Protein AF-V7HTE3-F1 (afdb_monomer)

pLDDT: mean 72.17, std 25.58, range [30.33, 98.56]

Structure (mmCIF, N/CA/C/O backbone):
data_AF-V7HTE3-F1
#
_entry.id   AF-V7HTE3-F1
#
loop_
_atom_site.group_PDB
_atom_site.id
_atom_site.type_symbol
_atom_site.label_atom_id
_atom_site.label_alt_id
_atom_site.label_comp_id
_atom_site.label_asym_id
_atom_site.label_entity_id
_atom_site.label_seq_id
_atom_site.pdbx_PDB_ins_code
_atom_site.Cartn_x
_atom_site.Cartn_y
_atom_site.Cartn_z
_atom_site.occupancy
_atom_site.B_iso_or_equiv
_atom_site.auth_seq_id
_atom_site.auth_comp_id
_atom_site.auth_asym_id
_atom_site.auth_atom_id
_atom_site.pdbx_PDB_model_num
ATOM 1 N N . MET A 1 1 ? -13.767 -6.897 -4.093 1.00 54.12 1 MET A N 1
ATOM 2 C CA . MET A 1 1 ? -12.599 -6.545 -4.934 1.00 54.12 1 MET A CA 1
ATOM 3 C C . MET A 1 1 ? -12.198 -5.111 -4.633 1.00 54.12 1 MET A C 1
ATOM 5 O O . MET A 1 1 ? -13.089 -4.317 -4.364 1.00 54.12 1 MET A O 1
ATOM 9 N N . SER A 1 2 ? -10.897 -4.806 -4.660 1.00 72.81 2 SER A N 1
ATOM 10 C CA . SER A 1 2 ? -10.383 -3.428 -4.578 1.00 72.81 2 SER A CA 1
ATOM 11 C C . SER A 1 2 ? -10.949 -2.605 -5.742 1.00 72.81 2 SER A C 1
ATOM 13 O O . SER A 1 2 ? -10.920 -3.076 -6.882 1.00 72.81 2 SER A O 1
ATOM 15 N N . LYS A 1 3 ? -11.490 -1.418 -5.461 1.00 85.62 3 LYS A N 1
ATOM 16 C CA . LYS A 1 3 ? -11.864 -0.407 -6.458 1.00 85.62 3 LYS A CA 1
ATOM 17 C C . LYS A 1 3 ? -10.620 0.333 -6.955 1.00 85.62 3 LYS A C 1
ATOM 19 O O . LYS A 1 3 ? -10.528 0.614 -8.150 1.00 85.62 3 LYS A O 1
ATOM 24 N N . HIS A 1 4 ? -9.637 0.570 -6.081 1.00 91.00 4 HIS A N 1
ATOM 25 C CA . HIS A 1 4 ? -8.344 1.136 -6.451 1.00 91.00 4 HIS A CA 1
ATOM 26 C C . HIS A 1 4 ? -7.599 0.175 -7.370 1.00 91.00 4 HIS A C 1
ATOM 28 O O . HIS A 1 4 ? -7.377 -0.995 -7.043 1.00 91.00 4 HIS A O 1
ATOM 34 N N . ARG A 1 5 ? -7.201 0.673 -8.540 1.00 89.69 5 ARG A N 1
ATOM 35 C CA . ARG A 1 5 ? -6.402 -0.083 -9.504 1.00 89.69 5 ARG A CA 1
ATOM 36 C C . ARG A 1 5 ? -4.943 0.296 -9.328 1.00 89.69 5 ARG A C 1
ATOM 38 O O . ARG A 1 5 ? -4.495 1.287 -9.895 1.00 89.69 5 ARG A O 1
ATOM 45 N N . PHE A 1 6 ? -4.213 -0.532 -8.587 1.00 87.75 6 PHE A N 1
ATOM 46 C CA . PHE A 1 6 ? -2.787 -0.320 -8.370 1.00 87.75 6 PHE A CA 1
ATOM 47 C C . PHE A 1 6 ? -2.011 -0.263 -9.686 1.00 87.75 6 PHE A C 1
ATOM 49 O O . PHE A 1 6 ? -2.024 -1.205 -10.486 1.00 87.75 6 PHE A O 1
ATOM 56 N N . THR A 1 7 ? -1.276 0.823 -9.881 1.00 85.94 7 THR A N 1
ATOM 57 C CA . THR A 1 7 ? -0.318 0.961 -10.971 1.00 85.94 7 THR A CA 1
ATOM 58 C C . THR A 1 7 ? 0.895 0.056 -10.729 1.00 85.94 7 THR A C 1
ATOM 60 O O . THR A 1 7 ? 1.231 -0.267 -9.583 1.00 85.94 7 THR A O 1
ATOM 63 N N . PRO A 1 8 ? 1.633 -0.335 -11.783 1.00 82.94 8 PRO A N 1
ATOM 64 C CA . PRO A 1 8 ? 2.884 -1.070 -11.614 1.00 82.94 8 PRO A CA 1
ATOM 65 C C . PRO A 1 8 ? 3.898 -0.343 -10.716 1.00 82.94 8 PRO A C 1
ATOM 67 O O . PRO A 1 8 ? 4.665 -0.993 -10.012 1.00 82.94 8 PRO A O 1
ATOM 70 N N . MET A 1 9 ? 3.887 0.994 -10.713 1.00 83.19 9 MET A N 1
ATOM 71 C CA . MET A 1 9 ? 4.806 1.816 -9.920 1.00 83.19 9 MET A CA 1
ATOM 72 C C . MET A 1 9 ? 4.415 1.843 -8.442 1.00 83.19 9 MET A C 1
ATOM 74 O O . MET A 1 9 ? 5.289 1.732 -7.589 1.00 83.19 9 MET A O 1
ATOM 78 N N . GLU A 1 10 ? 3.117 1.894 -8.130 1.00 91.38 10 GLU A N 1
ATOM 79 C CA . GLU A 1 10 ? 2.622 1.718 -6.760 1.00 91.38 10 GLU A CA 1
ATOM 80 C C . GLU A 1 10 ? 2.977 0.335 -6.217 1.00 91.38 10 GLU A C 1
ATOM 82 O O . GLU A 1 10 ? 3.528 0.231 -5.121 1.00 91.38 10 GLU A O 1
ATOM 87 N N . ARG A 1 11 ? 2.749 -0.723 -7.009 1.00 93.06 11 ARG A N 1
ATOM 88 C CA . ARG A 1 11 ? 3.141 -2.092 -6.640 1.00 93.06 11 ARG A CA 1
ATOM 89 C C . ARG A 1 11 ? 4.644 -2.183 -6.383 1.00 93.06 11 ARG A C 1
ATOM 91 O O . ARG A 1 11 ? 5.065 -2.706 -5.355 1.00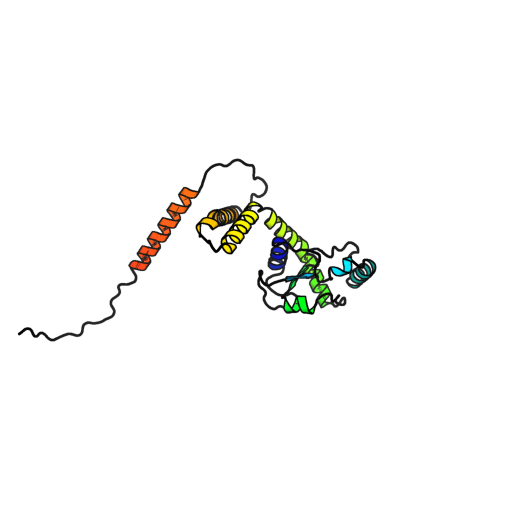 93.06 11 ARG A O 1
ATOM 98 N N . TRP A 1 12 ? 5.454 -1.651 -7.296 1.00 87.44 12 TRP A N 1
ATOM 99 C CA . TRP A 1 12 ? 6.908 -1.644 -7.159 1.00 87.44 12 TRP A CA 1
ATOM 100 C C . TRP A 1 12 ? 7.381 -0.892 -5.913 1.00 87.44 12 TRP A C 1
ATOM 102 O O . TRP A 1 12 ? 8.247 -1.394 -5.196 1.00 87.44 12 TRP A O 1
ATOM 112 N N . ALA A 1 13 ? 6.802 0.278 -5.637 1.00 91.81 13 ALA A N 1
ATOM 113 C CA . ALA A 1 13 ? 7.133 1.084 -4.472 1.00 91.81 13 ALA A CA 1
ATOM 114 C C . ALA A 1 13 ? 6.826 0.341 -3.168 1.00 91.81 13 ALA A C 1
ATOM 116 O O . ALA A 1 13 ? 7.718 0.179 -2.337 1.00 91.81 13 ALA A O 1
ATOM 117 N N . VAL A 1 14 ? 5.607 -0.197 -3.031 1.00 96.50 14 VAL A N 1
ATOM 118 C CA . VAL A 1 14 ? 5.207 -0.979 -1.851 1.00 96.50 14 VAL A CA 1
ATOM 119 C C . VAL A 1 14 ? 6.144 -2.173 -1.656 1.00 96.50 14 VAL A C 1
ATOM 121 O O . VAL A 1 14 ? 6.676 -2.364 -0.565 1.00 96.50 14 VAL A O 1
ATOM 124 N N . PHE A 1 15 ? 6.413 -2.945 -2.711 1.00 93.94 15 PHE A N 1
ATOM 125 C CA . PHE A 1 15 ? 7.306 -4.103 -2.639 1.00 93.94 15 PHE A CA 1
ATOM 126 C C . PHE A 1 15 ? 8.729 -3.728 -2.209 1.00 93.94 15 PHE A C 1
ATOM 128 O O . PHE A 1 15 ? 9.295 -4.338 -1.305 1.00 93.94 15 PHE A O 1
ATOM 135 N N . SER A 1 16 ? 9.314 -2.717 -2.845 1.00 89.25 16 SER A N 1
ATOM 136 C CA . SER A 1 16 ? 10.724 -2.370 -2.654 1.00 89.25 16 SER A CA 1
ATOM 137 C C . SER A 1 16 ? 10.979 -1.723 -1.300 1.00 89.25 16 SER A C 1
ATOM 139 O O . SER A 1 16 ? 11.955 -2.050 -0.631 1.00 89.25 16 SER A O 1
ATOM 141 N N . VAL A 1 17 ? 10.083 -0.831 -0.874 1.00 96.06 17 VAL A N 1
ATOM 142 C CA . VAL A 1 17 ? 10.227 -0.093 0.383 1.00 96.06 17 VAL A CA 1
ATOM 143 C C . VAL A 1 17 ? 9.895 -0.981 1.579 1.00 96.06 17 VAL A C 1
ATOM 145 O O . VAL A 1 17 ? 10.580 -0.934 2.605 1.00 96.06 17 VAL A O 1
ATOM 148 N N . HIS A 1 18 ? 8.869 -1.834 1.491 1.00 95.75 18 HIS A N 1
ATOM 149 C CA . HIS A 1 18 ? 8.514 -2.732 2.595 1.00 95.75 18 HIS A CA 1
ATOM 150 C C . HIS A 1 18 ? 9.363 -4.008 2.631 1.00 95.75 18 HIS A C 1
ATOM 152 O O . HIS A 1 18 ? 9.535 -4.572 3.719 1.00 95.75 18 HIS A O 1
ATOM 158 N N . GLY A 1 19 ? 9.938 -4.400 1.493 1.00 89.44 19 GLY A N 1
ATOM 159 C CA . GLY A 1 19 ? 10.716 -5.616 1.293 1.00 89.44 19 GLY A CA 1
ATOM 160 C C . GLY A 1 19 ? 9.886 -6.766 0.713 1.00 89.44 19 GLY A C 1
ATOM 161 O O . GLY A 1 19 ? 8.657 -6.744 0.698 1.00 89.44 19 GLY A O 1
ATOM 162 N N . SER A 1 20 ? 10.577 -7.821 0.285 1.00 90.62 20 SER A N 1
ATOM 163 C CA . SER A 1 20 ? 10.015 -8.995 -0.396 1.00 90.62 20 SER A CA 1
ATOM 164 C C . SER A 1 20 ? 9.380 -10.024 0.552 1.00 90.62 20 SER A C 1
ATOM 166 O O . SER A 1 20 ? 9.585 -11.228 0.410 1.00 90.62 20 SER A O 1
ATOM 168 N N . GLN A 1 21 ? 8.618 -9.577 1.553 1.00 95.69 21 GLN A N 1
ATOM 169 C CA . GLN A 1 21 ? 7.956 -10.454 2.528 1.00 95.69 21 GLN A CA 1
ATOM 170 C C . GLN A 1 21 ? 6.500 -10.055 2.740 1.00 95.69 21 GLN A C 1
ATOM 172 O O . GLN A 1 21 ? 6.203 -8.877 2.931 1.00 95.69 21 GLN A O 1
ATOM 177 N N . CYS A 1 22 ? 5.608 -11.046 2.808 1.00 98.12 22 CYS A N 1
ATOM 178 C CA . CYS A 1 22 ? 4.221 -10.815 3.196 1.00 98.12 22 CYS A CA 1
ATOM 179 C C . CYS A 1 22 ? 4.155 -10.218 4.608 1.00 98.12 22 CYS A C 1
ATOM 181 O O . CYS A 1 22 ? 4.792 -10.713 5.541 1.00 98.12 22 CYS A O 1
ATOM 183 N N . TYR A 1 23 ? 3.362 -9.166 4.788 1.00 97.69 23 TYR A N 1
ATOM 184 C CA . TYR A 1 23 ? 3.256 -8.505 6.085 1.00 97.69 23 TYR A CA 1
ATOM 185 C C . TYR A 1 23 ? 2.507 -9.338 7.145 1.00 97.69 23 TYR A C 1
ATOM 187 O O . TYR A 1 23 ? 2.763 -9.159 8.333 1.00 97.69 23 TYR A O 1
ATOM 195 N N . LEU A 1 24 ? 1.647 -10.274 6.718 1.00 97.06 24 LEU A N 1
ATOM 196 C CA . LEU A 1 24 ? 0.858 -11.151 7.592 1.00 97.06 24 LEU A CA 1
ATOM 197 C C . LEU A 1 24 ? 1.628 -12.417 7.989 1.00 97.06 24 LEU A C 1
ATOM 199 O O . LEU A 1 24 ? 1.890 -12.632 9.167 1.00 97.06 24 LEU A O 1
ATOM 203 N N . CYS A 1 25 ? 2.026 -13.248 7.020 1.00 97.31 25 CYS A N 1
ATOM 204 C CA . CYS A 1 25 ? 2.676 -14.536 7.304 1.00 97.31 25 CYS A CA 1
ATOM 205 C C . CYS A 1 25 ? 4.208 -14.505 7.236 1.00 97.31 25 CYS A C 1
ATOM 207 O O . CYS A 1 25 ? 4.849 -15.514 7.517 1.00 97.31 25 CYS A O 1
ATOM 209 N N . ARG A 1 26 ? 4.811 -13.376 6.837 1.00 96.44 26 ARG A N 1
ATOM 210 C CA . ARG A 1 26 ? 6.271 -13.186 6.696 1.00 96.44 26 ARG A CA 1
ATOM 211 C C . ARG A 1 26 ? 6.948 -14.076 5.647 1.00 96.44 26 ARG A C 1
ATOM 213 O O . ARG A 1 26 ? 8.154 -13.939 5.444 1.00 96.44 26 ARG A O 1
ATOM 220 N N . THR A 1 27 ? 6.197 -14.916 4.933 1.00 96.44 27 THR A N 1
ATOM 221 C CA . THR A 1 27 ? 6.707 -15.704 3.806 1.00 96.44 27 THR A CA 1
ATOM 222 C C . THR A 1 27 ? 7.307 -14.775 2.745 1.00 96.44 27 THR A C 1
ATOM 224 O O . THR A 1 27 ? 6.712 -13.728 2.457 1.00 96.44 27 THR A O 1
ATOM 227 N N . PRO A 1 28 ? 8.463 -15.132 2.159 1.00 96.31 28 PRO A N 1
ATOM 228 C CA . PRO A 1 28 ? 9.004 -14.418 1.014 1.00 96.31 28 PRO A CA 1
ATOM 229 C C . PRO A 1 28 ? 7.993 -14.360 -0.134 1.00 96.31 28 PRO A C 1
ATOM 231 O O . PRO A 1 28 ? 7.305 -15.340 -0.415 1.00 96.31 28 PRO A O 1
ATOM 234 N N . ILE A 1 29 ? 7.908 -13.213 -0.793 1.00 93.88 29 ILE A N 1
ATOM 235 C CA . ILE A 1 29 ? 7.043 -12.981 -1.950 1.00 93.88 29 ILE A CA 1
ATOM 236 C C . ILE A 1 29 ? 7.861 -12.353 -3.070 1.00 93.88 29 ILE A C 1
ATOM 238 O O . ILE A 1 29 ? 8.851 -11.665 -2.819 1.00 93.88 29 ILE A O 1
ATOM 242 N N . ASP A 1 30 ? 7.439 -12.579 -4.305 1.00 86.44 30 ASP A N 1
ATOM 243 C CA . ASP A 1 30 ? 8.040 -11.960 -5.481 1.00 86.44 30 ASP A CA 1
ATOM 244 C C . ASP A 1 30 ? 7.141 -10.824 -6.000 1.00 86.44 30 ASP A C 1
ATOM 246 O O . ASP A 1 30 ? 5.940 -10.797 -5.734 1.00 86.44 30 ASP A O 1
ATOM 250 N N . LEU A 1 31 ? 7.712 -9.879 -6.747 1.00 81.88 31 LEU A N 1
ATOM 251 C CA . LEU A 1 31 ? 6.974 -8.744 -7.302 1.00 81.88 31 LEU A CA 1
ATOM 252 C C . LEU A 1 31 ? 5.796 -9.170 -8.201 1.00 81.88 31 LEU A C 1
ATOM 254 O O . LEU A 1 31 ? 4.752 -8.517 -8.200 1.00 81.88 31 LEU A O 1
ATOM 258 N N . GLN A 1 32 ? 5.961 -10.244 -8.974 1.00 80.62 32 GLN A N 1
ATOM 259 C CA . GLN A 1 32 ? 4.961 -10.758 -9.905 1.00 80.62 32 GLN A CA 1
ATOM 260 C 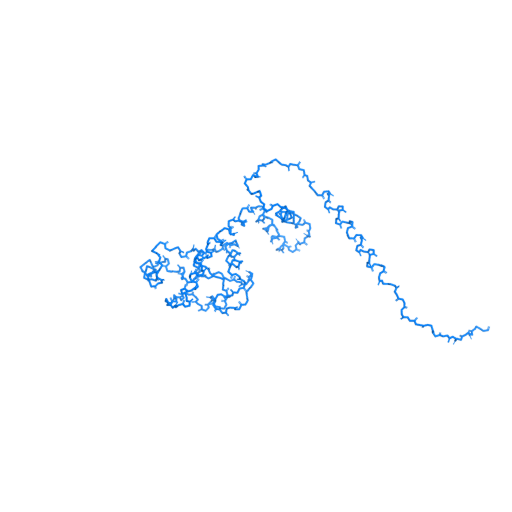C . GLN A 1 32 ? 3.766 -11.367 -9.164 1.00 80.62 32 GLN A C 1
ATOM 262 O O . GLN A 1 32 ? 2.618 -11.124 -9.546 1.00 80.62 32 GLN A O 1
ATOM 267 N N . THR A 1 33 ? 4.022 -12.122 -8.093 1.00 80.81 33 THR A N 1
ATOM 268 C CA . THR A 1 33 ? 2.998 -12.845 -7.321 1.00 80.81 33 THR A CA 1
ATOM 269 C C . THR A 1 33 ? 2.456 -12.083 -6.117 1.00 80.81 33 THR A C 1
ATOM 271 O O . THR A 1 33 ? 1.396 -12.460 -5.613 1.00 80.81 33 THR A O 1
ATOM 274 N N . MET A 1 34 ? 3.130 -11.024 -5.656 1.00 93.81 34 MET A N 1
ATOM 275 C CA . MET A 1 34 ? 2.647 -10.227 -4.533 1.00 93.81 34 MET A CA 1
ATOM 276 C C . MET A 1 34 ? 1.418 -9.396 -4.898 1.00 93.81 34 MET A C 1
ATOM 278 O O . MET A 1 34 ? 1.284 -8.869 -6.009 1.00 93.81 34 MET A O 1
ATOM 282 N N . GLU A 1 35 ? 0.548 -9.230 -3.915 1.00 95.06 35 GLU A N 1
ATOM 283 C CA . GLU A 1 35 ? -0.619 -8.364 -3.979 1.00 95.06 35 GLU A CA 1
ATOM 284 C C . GLU A 1 35 ? -0.417 -7.207 -2.999 1.00 95.06 35 GLU A C 1
ATOM 286 O O . GLU A 1 35 ? 0.160 -7.383 -1.925 1.00 95.06 35 GLU A O 1
ATOM 291 N N . VAL A 1 36 ? -0.856 -6.010 -3.387 1.00 96.94 36 VAL A N 1
ATOM 292 C CA . VAL A 1 36 ? -0.907 -4.876 -2.462 1.00 96.94 36 VAL A CA 1
ATOM 293 C C . VAL A 1 36 ? -2.222 -4.978 -1.705 1.00 96.94 36 VAL A C 1
ATOM 295 O O . VAL A 1 36 ? -3.289 -4.999 -2.318 1.00 96.94 36 VAL A O 1
ATOM 298 N N . ASP A 1 37 ? -2.131 -5.082 -0.387 1.00 97.56 37 ASP A N 1
ATOM 299 C CA . ASP A 1 37 ? -3.280 -5.168 0.506 1.00 97.56 37 ASP A CA 1
ATOM 300 C C . ASP A 1 37 ? -3.497 -3.841 1.238 1.00 97.56 37 ASP A C 1
ATOM 302 O O . ASP A 1 37 ? -2.544 -3.141 1.586 1.00 97.56 37 ASP A O 1
ATOM 306 N N . HIS A 1 38 ? -4.765 -3.529 1.486 1.00 97.88 38 HIS A N 1
ATOM 307 C CA . HIS A 1 38 ? -5.199 -2.417 2.317 1.00 97.88 38 HIS A CA 1
ATOM 308 C C . HIS A 1 38 ? -5.377 -2.915 3.751 1.00 97.88 38 HIS A C 1
ATOM 310 O O . HIS A 1 38 ? -6.277 -3.722 3.993 1.00 97.88 38 HIS A O 1
ATOM 316 N N . ILE A 1 39 ? -4.588 -2.432 4.716 1.00 97.69 39 ILE A N 1
ATOM 317 C CA . ILE A 1 39 ? -4.759 -2.854 6.118 1.00 97.69 39 ILE A CA 1
ATOM 318 C C . ILE A 1 39 ? -6.185 -2.526 6.590 1.00 97.69 39 ILE A C 1
ATOM 320 O O . ILE A 1 39 ? -6.883 -3.409 7.089 1.00 97.69 39 ILE A O 1
ATOM 324 N N . ILE A 1 40 ? -6.627 -1.287 6.359 1.00 97.81 40 ILE A N 1
ATOM 325 C CA . ILE A 1 40 ? -8.016 -0.836 6.487 1.00 97.81 40 ILE A CA 1
ATOM 326 C C . ILE A 1 40 ? -8.702 -1.027 5.129 1.00 97.81 40 ILE A C 1
ATOM 328 O O . ILE A 1 40 ? -8.326 -0.343 4.177 1.00 97.81 40 ILE A O 1
ATOM 332 N N . PRO A 1 41 ? -9.680 -1.941 4.998 1.00 96.69 41 PRO A N 1
ATOM 333 C CA . PRO A 1 41 ? -10.257 -2.293 3.704 1.00 96.69 41 PRO A CA 1
ATOM 334 C C . PRO A 1 41 ? -10.922 -1.124 2.962 1.00 96.69 41 PRO A C 1
ATOM 336 O O . PRO A 1 41 ? -11.724 -0.388 3.530 1.00 96.69 41 PRO A O 1
ATOM 339 N N . GLU A 1 42 ? -10.695 -1.045 1.650 1.00 96.50 42 GLU A N 1
ATOM 340 C CA . GLU A 1 42 ? -11.233 0.018 0.786 1.00 96.50 42 GLU A CA 1
ATOM 341 C C . GLU A 1 42 ? -12.769 0.094 0.745 1.00 96.50 42 GLU A C 1
ATOM 343 O O . GLU A 1 42 ? -13.327 1.172 0.575 1.00 96.50 42 GLU A O 1
ATOM 348 N N . HIS A 1 43 ? -13.478 -1.024 0.937 1.00 95.69 43 HIS A N 1
ATOM 349 C CA . HIS A 1 43 ? -14.949 -1.027 0.916 1.00 95.69 43 HIS A CA 1
ATOM 350 C C . HIS A 1 43 ? -15.576 -0.133 2.003 1.00 95.69 43 HIS A C 1
ATOM 352 O O . HIS A 1 43 ? -16.739 0.232 1.878 1.00 95.69 43 HIS A O 1
ATOM 358 N N . LEU A 1 44 ? -14.824 0.243 3.046 1.00 96.75 44 LEU A N 1
ATOM 359 C CA . LEU A 1 44 ? -15.283 1.199 4.055 1.00 96.75 44 LEU A CA 1
ATOM 360 C C . LEU A 1 44 ? -15.493 2.610 3.487 1.00 96.75 44 LEU A C 1
ATOM 362 O O . LEU A 1 44 ? -16.227 3.388 4.081 1.00 96.75 44 LEU A O 1
ATOM 366 N N . LEU A 1 45 ? -14.928 2.936 2.318 1.00 96.38 45 LEU A N 1
ATOM 367 C CA . LEU A 1 45 ? -15.235 4.188 1.615 1.00 96.38 45 LEU A CA 1
ATOM 368 C C . LEU A 1 45 ? -16.718 4.299 1.216 1.00 96.38 45 LEU A C 1
ATOM 370 O O . LEU A 1 45 ? -17.204 5.408 1.012 1.00 96.38 45 LEU A O 1
ATOM 374 N N . ASP A 1 46 ? -17.437 3.175 1.131 1.00 96.50 46 ASP A N 1
ATOM 375 C CA . ASP A 1 46 ? -18.877 3.149 0.845 1.00 96.50 46 ASP A CA 1
ATOM 376 C C . ASP A 1 46 ? -19.743 3.374 2.096 1.00 96.50 46 ASP A C 1
ATOM 378 O O . ASP A 1 46 ? -20.953 3.562 1.980 1.00 96.50 46 ASP A O 1
ATOM 382 N N . ASP A 1 47 ? -19.136 3.367 3.287 1.00 97.12 47 ASP A N 1
ATOM 383 C CA . ASP A 1 47 ? -19.800 3.567 4.576 1.00 97.12 47 ASP A CA 1
ATOM 384 C C . ASP A 1 47 ? -18.987 4.548 5.445 1.00 97.12 47 ASP A C 1
ATOM 386 O O . ASP A 1 47 ? -18.217 4.134 6.320 1.00 97.12 47 ASP A O 1
ATOM 390 N N . PRO A 1 48 ? -19.136 5.869 5.216 1.00 96.62 48 PRO A N 1
ATOM 391 C CA . PRO A 1 48 ? -18.345 6.886 5.908 1.00 96.62 48 PRO A CA 1
ATOM 392 C C . PRO A 1 48 ? -18.517 6.883 7.430 1.00 96.62 48 PRO A C 1
ATOM 394 O O . PRO A 1 48 ? -17.580 7.220 8.151 1.00 96.62 48 PRO A O 1
ATOM 397 N N . VAL A 1 49 ? -19.697 6.493 7.930 1.00 97.94 49 VAL A N 1
ATOM 398 C CA . VAL A 1 49 ? -19.972 6.419 9.373 1.00 97.94 49 VAL A CA 1
ATOM 399 C C . VAL A 1 49 ? -19.152 5.296 9.993 1.00 97.94 49 VAL A C 1
ATOM 401 O O . VAL A 1 49 ? -18.462 5.506 10.992 1.00 97.94 49 VAL A O 1
ATOM 404 N N . ARG A 1 50 ? -19.168 4.112 9.371 1.00 97.69 50 ARG A N 1
ATOM 405 C CA . ARG A 1 50 ? -18.349 2.989 9.826 1.00 97.69 50 ARG A CA 1
ATOM 406 C C . ARG A 1 50 ? -16.860 3.270 9.670 1.00 97.69 50 ARG A C 1
ATOM 408 O O . ARG A 1 50 ? -16.092 2.917 10.560 1.00 97.69 50 ARG A O 1
ATOM 415 N N . LEU A 1 51 ? -16.445 3.909 8.575 1.00 98.19 51 LEU A N 1
ATOM 416 C CA . LEU A 1 51 ? -15.054 4.314 8.381 1.00 98.19 51 LEU A CA 1
ATOM 417 C C . LEU A 1 51 ? -14.587 5.238 9.509 1.00 98.19 51 LEU A C 1
ATOM 419 O O . LEU A 1 51 ? -13.529 4.986 10.073 1.00 98.19 51 LEU A O 1
ATOM 423 N N . ALA A 1 52 ? -15.378 6.249 9.878 1.00 98.12 52 ALA A N 1
ATOM 424 C CA . ALA A 1 52 ? -15.036 7.164 10.965 1.00 98.12 52 ALA A CA 1
ATOM 425 C C . ALA A 1 52 ? -14.809 6.426 12.297 1.00 98.12 52 ALA A C 1
ATOM 427 O O . ALA A 1 52 ? -13.794 6.664 12.948 1.00 98.12 52 ALA A O 1
ATOM 428 N N . GLY A 1 53 ? -15.688 5.479 12.650 1.00 98.19 53 GLY A N 1
ATOM 429 C CA . GLY A 1 53 ? -15.516 4.649 13.849 1.00 98.19 53 GLY A CA 1
ATOM 430 C C . GLY A 1 53 ? -14.242 3.800 13.808 1.00 98.19 53 GLY A C 1
ATOM 431 O O . GLY A 1 53 ? -13.487 3.767 14.774 1.00 98.19 53 GLY A O 1
ATOM 432 N N . VAL A 1 54 ? -13.933 3.187 12.659 1.00 98.06 54 VAL A N 1
ATOM 433 C CA . VAL A 1 54 ? -12.683 2.429 12.481 1.00 98.06 54 VAL A CA 1
ATOM 434 C C . VAL A 1 54 ? -11.463 3.344 12.624 1.00 98.06 54 VAL A C 1
ATOM 436 O O . VAL A 1 54 ? -10.514 2.997 13.321 1.00 98.06 54 VAL A O 1
ATOM 439 N N . LEU A 1 55 ? -11.460 4.528 12.006 1.00 98.25 55 LEU A N 1
ATOM 440 C CA . LEU A 1 55 ? -10.344 5.469 12.142 1.00 98.25 55 LEU A CA 1
ATOM 441 C C . LEU A 1 55 ? -10.138 5.888 13.606 1.00 98.25 55 LEU A C 1
ATOM 443 O O . LEU A 1 55 ? -8.997 5.897 14.071 1.00 98.25 55 LEU A O 1
ATOM 447 N N . GLU A 1 56 ? -11.218 6.146 14.345 1.00 98.06 56 GLU A N 1
ATOM 448 C CA . GLU A 1 56 ? -11.175 6.466 15.775 1.00 98.06 56 GLU A CA 1
ATOM 449 C C . GLU A 1 56 ? -10.600 5.311 16.613 1.00 98.06 56 GLU A C 1
ATOM 451 O O . GLU A 1 56 ? -9.663 5.525 17.385 1.00 98.06 56 GLU A O 1
ATOM 456 N N . GLU A 1 57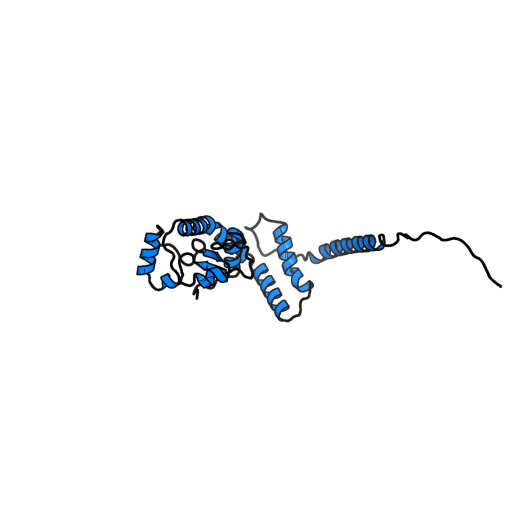 ? -11.068 4.074 16.411 1.00 97.38 57 GLU A N 1
ATOM 457 C CA . GLU A 1 57 ? -10.560 2.879 17.108 1.00 97.38 57 GLU A CA 1
ATOM 458 C C . GLU A 1 57 ? -9.052 2.670 16.891 1.00 97.38 57 GLU A C 1
ATOM 460 O O . GLU A 1 57 ? -8.300 2.310 17.807 1.00 97.38 57 GLU A O 1
ATOM 465 N N . PHE A 1 58 ? -8.578 2.928 15.671 1.00 97.19 58 PHE A N 1
ATOM 466 C CA . PHE A 1 58 ? -7.160 2.846 15.338 1.00 97.19 58 PHE A CA 1
ATOM 467 C C . PHE A 1 58 ? -6.348 4.063 15.820 1.00 97.19 58 PHE A C 1
ATOM 469 O O . PHE A 1 58 ? -5.114 3.981 15.854 1.00 97.19 58 PHE A O 1
ATOM 476 N N . GLY A 1 59 ? -7.002 5.143 16.261 1.00 96.81 59 GLY A N 1
ATOM 477 C CA . GLY A 1 59 ? -6.371 6.407 16.649 1.00 96.81 59 GLY A CA 1
ATOM 478 C C . GLY A 1 59 ? -5.780 7.164 15.458 1.00 96.81 59 GLY A C 1
ATOM 479 O O . GLY A 1 59 ? -4.724 7.785 15.583 1.00 96.81 59 GLY A O 1
ATOM 480 N N . LEU A 1 60 ? -6.409 7.041 14.289 1.00 97.69 60 LEU A N 1
ATOM 481 C CA . LEU A 1 60 ? -6.019 7.691 13.041 1.00 97.69 60 LEU A CA 1
ATOM 482 C C . LEU A 1 60 ? -6.752 9.027 12.869 1.00 97.69 60 LEU A C 1
ATOM 484 O O . LEU A 1 60 ? -7.848 9.205 13.403 1.00 97.69 60 LEU A O 1
ATOM 488 N N . PRO A 1 61 ? -6.172 9.980 12.121 1.00 97.19 61 PRO A N 1
ATOM 489 C CA . PRO A 1 61 ? -6.834 11.250 11.869 1.00 97.19 61 PRO A CA 1
ATOM 490 C C . PRO A 1 61 ? -8.056 11.061 10.955 1.00 97.19 61 PRO A C 1
ATOM 492 O O . PRO A 1 61 ? -8.096 10.155 10.122 1.00 97.19 61 PRO A O 1
ATOM 495 N N . ALA A 1 62 ? -9.057 11.933 11.099 1.00 95.56 62 ALA A N 1
ATOM 496 C CA . ALA A 1 62 ? -10.318 11.837 10.357 1.00 95.56 62 ALA A CA 1
ATOM 497 C C . ALA A 1 62 ? -10.157 12.011 8.833 1.00 95.56 62 ALA A C 1
ATOM 499 O O . ALA A 1 62 ? -11.012 11.575 8.068 1.00 95.56 62 ALA A O 1
ATOM 500 N N . ASP A 1 63 ? -9.065 12.636 8.388 1.00 95.56 63 ASP A N 1
ATOM 501 C CA . ASP A 1 63 ? -8.707 12.831 6.980 1.00 95.56 63 ASP A CA 1
ATOM 502 C C . ASP A 1 63 ? -7.790 11.722 6.424 1.00 95.56 63 ASP A C 1
ATOM 504 O O . ASP A 1 63 ? -7.260 11.853 5.314 1.00 95.56 63 ASP A O 1
ATOM 508 N N . PHE A 1 64 ? -7.613 10.618 7.166 1.00 97.75 64 PHE A N 1
ATOM 509 C CA . PHE A 1 64 ? -6.809 9.476 6.738 1.00 97.75 64 PHE A CA 1
ATOM 510 C C . PHE A 1 64 ? -7.288 8.925 5.389 1.00 97.75 64 PHE A C 1
ATOM 512 O O . PHE A 1 64 ? -8.423 8.476 5.224 1.00 97.75 64 PHE A O 1
ATOM 519 N N . GLN A 1 65 ? -6.377 8.907 4.418 1.00 97.31 65 GLN A N 1
ATOM 520 C CA . GLN A 1 65 ? -6.662 8.429 3.072 1.00 97.31 65 GLN A CA 1
ATOM 521 C C . GLN A 1 65 ? -6.527 6.905 3.005 1.00 97.31 65 GLN A C 1
ATOM 523 O O . GLN A 1 65 ? -5.418 6.368 3.048 1.00 97.31 65 GLN A O 1
ATOM 528 N N . VAL A 1 66 ? -7.655 6.202 2.855 1.00 97.69 66 VAL A N 1
ATOM 529 C CA . VAL A 1 66 ? -7.692 4.729 2.751 1.00 97.69 66 VAL A CA 1
ATOM 530 C C . VAL A 1 66 ? -6.872 4.231 1.557 1.00 97.69 66 VAL A C 1
ATOM 532 O O . VAL A 1 66 ? -6.126 3.260 1.686 1.00 97.69 66 VAL A O 1
ATOM 535 N N . ASN A 1 67 ? -6.943 4.934 0.425 1.00 97.56 67 ASN A N 1
ATOM 536 C CA . ASN A 1 67 ? -6.173 4.639 -0.783 1.00 97.56 67 ASN A CA 1
ATOM 537 C C . ASN A 1 67 ? -4.844 5.405 -0.777 1.00 97.56 67 ASN A C 1
ATOM 539 O O . ASN A 1 67 ? -4.614 6.287 -1.601 1.00 97.56 67 ASN A O 1
ATOM 543 N N . SER A 1 68 ? -3.977 5.094 0.186 1.00 97.56 68 SER A N 1
ATOM 544 C CA . SER A 1 68 ? -2.649 5.700 0.293 1.00 97.56 68 SER A CA 1
ATOM 545 C C . SER A 1 68 ? -1.592 4.702 0.754 1.00 97.56 68 SER A C 1
ATOM 547 O O . SER A 1 68 ? -1.896 3.709 1.417 1.00 97.56 68 SER A O 1
ATOM 549 N N . TYR A 1 69 ? -0.318 5.013 0.493 1.00 98.50 69 TYR A N 1
ATOM 550 C CA . TYR A 1 69 ? 0.815 4.204 0.956 1.00 98.50 69 TYR A CA 1
ATOM 551 C C . TYR A 1 69 ? 0.863 4.007 2.476 1.00 98.50 69 TYR A C 1
ATOM 553 O O . TYR A 1 69 ? 1.450 3.036 2.944 1.00 98.50 69 TYR A O 1
ATOM 561 N N . ALA A 1 70 ? 0.217 4.882 3.253 1.00 98.31 70 ALA A N 1
ATOM 562 C CA . ALA A 1 70 ? 0.100 4.724 4.699 1.00 98.31 70 ALA A CA 1
ATOM 563 C C . ALA A 1 70 ? -0.748 3.503 5.108 1.00 98.31 70 ALA A C 1
ATOM 565 O O . ALA A 1 70 ? -0.626 3.025 6.235 1.00 98.31 70 ALA A O 1
ATOM 566 N N . ASN A 1 71 ? -1.583 2.998 4.197 1.00 98.56 71 ASN A N 1
ATOM 567 C CA . ASN A 1 71 ? -2.489 1.872 4.402 1.00 98.56 71 ASN A CA 1
ATOM 568 C C . ASN A 1 71 ? -2.127 0.635 3.557 1.00 98.56 71 ASN A C 1
ATOM 570 O O . ASN A 1 71 ? -2.805 -0.389 3.643 1.00 98.56 71 ASN A O 1
ATOM 574 N N . TRP A 1 72 ? -1.092 0.719 2.718 1.00 98.50 72 TRP A N 1
ATOM 575 C CA . TRP A 1 72 ? -0.754 -0.321 1.746 1.00 98.50 72 TRP A CA 1
ATOM 576 C C . TRP A 1 72 ? 0.425 -1.172 2.198 1.00 98.50 72 TRP A C 1
ATOM 578 O O . TRP A 1 72 ? 1.484 -0.655 2.546 1.00 98.50 72 TRP A O 1
ATOM 588 N N . MET A 1 73 ? 0.264 -2.494 2.141 1.00 98.25 73 MET A N 1
ATOM 589 C CA . MET A 1 73 ? 1.304 -3.452 2.518 1.00 98.25 73 MET A CA 1
ATOM 590 C C . MET A 1 73 ? 1.448 -4.570 1.482 1.00 98.25 73 MET A C 1
ATOM 592 O O . MET A 1 73 ? 0.461 -4.971 0.864 1.00 98.25 73 MET A O 1
ATOM 596 N N . PRO A 1 74 ? 2.656 -5.135 1.308 1.00 98.00 74 PRO A N 1
ATOM 597 C CA . PRO A 1 74 ? 2.838 -6.292 0.447 1.00 98.00 74 PRO A CA 1
ATOM 598 C C . PRO A 1 74 ? 2.292 -7.558 1.128 1.00 98.00 74 PRO A C 1
ATOM 600 O O . PRO A 1 74 ? 2.661 -7.894 2.259 1.00 98.00 74 PRO A O 1
ATOM 603 N N . ALA A 1 75 ? 1.434 -8.297 0.432 1.00 98.06 75 ALA A N 1
ATOM 604 C CA . ALA A 1 75 ? 0.839 -9.540 0.904 1.00 98.06 75 ALA A CA 1
ATOM 605 C C . ALA A 1 75 ? 1.005 -10.672 -0.119 1.00 98.06 75 ALA A C 1
ATOM 607 O O . ALA A 1 75 ? 1.083 -10.449 -1.327 1.00 98.06 75 ALA A O 1
ATOM 608 N N . CYS A 1 76 ? 1.061 -11.915 0.364 1.00 97.69 76 CYS A N 1
ATOM 609 C CA . CYS A 1 76 ? 0.88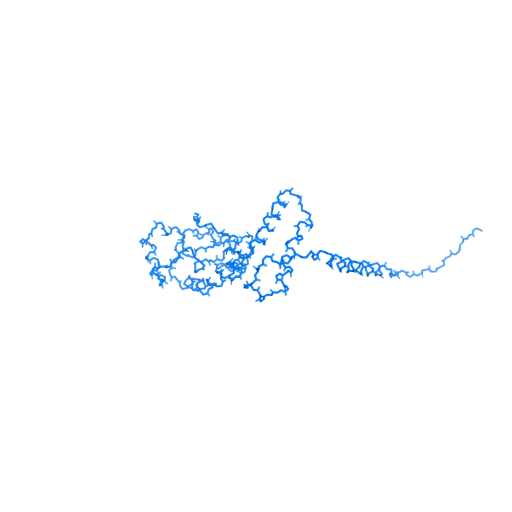6 -13.066 -0.512 1.00 97.69 76 CYS A CA 1
ATOM 610 C C . CYS A 1 76 ? -0.607 -13.253 -0.818 1.00 97.69 76 CYS A C 1
ATOM 612 O O . CYS A 1 76 ? -1.468 -12.903 -0.006 1.00 97.69 76 CYS A O 1
ATOM 614 N N . ARG A 1 77 ? -0.908 -13.866 -1.965 1.00 95.25 77 ARG A N 1
ATOM 615 C CA . ARG A 1 77 ? -2.286 -14.122 -2.403 1.00 95.25 77 ARG A CA 1
ATOM 616 C C . ARG A 1 77 ? -3.116 -14.895 -1.382 1.00 95.25 77 ARG A C 1
ATOM 618 O O . ARG A 1 77 ? -4.277 -14.566 -1.176 1.00 95.25 77 ARG A O 1
ATOM 625 N N . SER A 1 78 ? -2.542 -15.914 -0.738 1.00 97.00 78 SER A N 1
ATOM 626 C CA . SER A 1 78 ? -3.278 -16.720 0.243 1.00 97.00 78 SER A CA 1
ATOM 627 C C . SER A 1 78 ? -3.723 -15.876 1.437 1.00 97.00 78 SER A C 1
ATOM 629 O O . SER A 1 78 ? -4.896 -15.906 1.789 1.00 97.00 78 SER A O 1
ATOM 631 N N . CYS A 1 79 ? -2.833 -15.068 2.020 1.00 97.75 79 CYS A N 1
ATOM 632 C CA . CYS A 1 79 ? -3.194 -14.191 3.131 1.00 97.75 79 CYS A CA 1
ATOM 633 C C . CYS A 1 79 ? -4.160 -13.078 2.711 1.00 97.75 79 CYS A C 1
ATOM 635 O O . CYS A 1 79 ? -5.137 -12.847 3.419 1.00 97.75 79 CYS A O 1
ATOM 637 N N . ASN A 1 80 ? -3.923 -12.424 1.569 1.00 96.19 80 ASN A N 1
ATOM 638 C CA . ASN A 1 80 ? -4.795 -11.356 1.079 1.00 96.19 80 ASN A CA 1
ATOM 639 C C . ASN A 1 80 ? -6.216 -11.876 0.785 1.00 96.19 80 ASN A C 1
ATOM 641 O O . ASN A 1 80 ? -7.209 -11.296 1.222 1.00 96.19 80 ASN A O 1
ATOM 645 N N . SER A 1 81 ? -6.317 -13.037 0.129 1.00 94.12 81 SER A N 1
ATOM 646 C CA . SER A 1 81 ? -7.596 -13.695 -0.142 1.00 94.12 81 SER A CA 1
ATOM 647 C C . SER A 1 81 ? -8.304 -14.145 1.135 1.00 94.12 81 SER A C 1
ATOM 649 O O . SER A 1 81 ? -9.517 -13.980 1.227 1.00 94.12 81 SER A O 1
ATOM 651 N N . SER A 1 82 ? -7.579 -14.701 2.112 1.00 95.94 82 SER A N 1
ATOM 652 C CA . SER A 1 82 ? -8.163 -15.117 3.396 1.00 95.94 82 SER A CA 1
ATOM 653 C C . SER A 1 82 ? -8.653 -13.930 4.224 1.00 95.94 82 SER A C 1
ATOM 655 O O . SER A 1 82 ? -9.686 -14.028 4.879 1.00 95.94 82 SER A O 1
ATOM 657 N N . LYS A 1 83 ? -7.941 -12.797 4.188 1.00 94.31 83 LYS A N 1
ATOM 658 C CA . LYS A 1 83 ? -8.368 -11.555 4.842 1.00 94.31 83 LYS A CA 1
ATOM 659 C C . LYS A 1 83 ? -9.629 -10.988 4.192 1.00 94.31 83 LYS A C 1
ATOM 661 O O . LYS A 1 83 ? -10.541 -10.569 4.903 1.00 94.31 83 LYS A O 1
ATOM 666 N N . HIS A 1 84 ? -9.702 -10.983 2.860 1.00 92.25 84 HIS A N 1
ATOM 667 C CA . HIS A 1 84 ? -10.835 -10.449 2.103 1.00 92.25 84 HIS A CA 1
ATOM 668 C C . HIS A 1 84 ? -11.207 -9.018 2.568 1.00 92.25 84 HIS A C 1
ATOM 670 O O . HIS A 1 84 ? -10.366 -8.122 2.614 1.00 92.25 84 HIS A O 1
ATOM 676 N N . ALA A 1 85 ? -12.470 -8.804 2.930 1.00 93.12 85 ALA A N 1
ATOM 677 C CA . ALA A 1 85 ? -13.031 -7.552 3.424 1.00 93.12 85 ALA A CA 1
ATOM 678 C C . ALA A 1 85 ? -13.001 -7.442 4.960 1.00 93.12 85 ALA A C 1
ATOM 680 O O . ALA A 1 85 ? -13.669 -6.577 5.520 1.00 93.12 85 ALA A O 1
ATOM 681 N N . THR A 1 86 ? -12.271 -8.318 5.653 1.00 96.06 86 THR A N 1
ATOM 682 C CA . THR A 1 86 ? -12.205 -8.294 7.118 1.00 96.06 86 THR A CA 1
ATOM 683 C C . THR A 1 86 ? -11.577 -6.989 7.586 1.00 96.06 86 THR A C 1
ATOM 685 O O . THR A 1 86 ? -10.446 -6.662 7.222 1.00 96.06 86 THR A O 1
ATOM 688 N N . VAL A 1 87 ? -12.324 -6.253 8.404 1.00 96.94 87 VAL A N 1
ATOM 689 C CA . VAL A 1 87 ? -11.804 -5.140 9.195 1.00 96.94 87 VAL A CA 1
ATOM 690 C C . VAL A 1 87 ? -11.204 -5.760 10.446 1.00 96.94 87 VAL A C 1
ATOM 692 O O . VAL A 1 87 ? -11.922 -6.379 11.227 1.00 96.94 87 VAL A O 1
ATOM 695 N N . PHE A 1 88 ? -9.886 -5.674 10.596 1.00 96.44 88 PHE A N 1
ATOM 696 C CA . PHE A 1 88 ? -9.250 -6.155 11.813 1.00 96.44 88 PHE A CA 1
ATOM 697 C C . PHE A 1 88 ? -9.649 -5.287 13.003 1.00 96.44 88 PHE A C 1
ATOM 699 O O . PHE A 1 88 ? -9.789 -4.073 12.867 1.00 96.44 88 PHE A O 1
ATOM 706 N N . GLU A 1 89 ? -9.741 -5.902 14.178 1.00 95.69 89 GLU A N 1
ATOM 707 C CA . GLU A 1 89 ? -9.758 -5.161 15.435 1.00 95.69 89 GLU A CA 1
ATOM 708 C C . GLU A 1 89 ? -8.478 -4.322 15.569 1.00 95.69 89 GLU A C 1
ATOM 710 O O . GLU A 1 89 ? -7.418 -4.689 15.040 1.00 95.69 89 GLU A O 1
ATOM 715 N N . ALA A 1 90 ? -8.547 -3.230 16.334 1.00 95.44 90 ALA A N 1
ATOM 716 C CA . ALA A 1 90 ? -7.420 -2.343 16.632 1.00 95.44 90 ALA A CA 1
ATOM 717 C C . ALA A 1 90 ? -6.366 -2.975 17.573 1.00 95.44 90 ALA A C 1
ATOM 719 O O . ALA A 1 90 ? -5.839 -2.343 18.492 1.00 95.44 90 ALA A O 1
ATOM 720 N N . ALA A 1 91 ? -6.025 -4.241 17.334 1.00 96.62 91 ALA A N 1
ATOM 721 C CA . ALA A 1 91 ? -5.000 -4.986 18.037 1.00 96.62 91 ALA A CA 1
ATOM 722 C C . ALA A 1 91 ? -3.604 -4.399 17.778 1.00 96.62 91 ALA A C 1
ATOM 724 O O . ALA A 1 91 ? -3.296 -3.912 16.685 1.00 96.62 91 ALA A O 1
ATOM 725 N N . LEU A 1 92 ? -2.716 -4.521 18.773 1.00 96.06 92 LEU A N 1
ATOM 726 C CA . LEU A 1 92 ? -1.357 -3.966 18.727 1.00 96.06 92 LEU A CA 1
ATOM 727 C C . LEU A 1 92 ? -0.595 -4.360 17.459 1.00 96.06 92 LEU A C 1
ATOM 729 O O . LEU A 1 92 ? 0.046 -3.514 16.842 1.00 96.06 92 LEU A O 1
ATOM 733 N N . ILE A 1 93 ? -0.701 -5.622 17.032 1.00 96.31 93 ILE A N 1
ATOM 734 C CA . ILE A 1 93 ? -0.010 -6.096 15.831 1.00 96.31 93 ILE A CA 1
ATOM 735 C C . ILE A 1 93 ? -0.473 -5.360 14.570 1.00 96.31 93 ILE A C 1
ATOM 737 O O . ILE A 1 93 ? 0.360 -5.012 13.740 1.00 96.31 93 ILE A O 1
ATOM 741 N N . VAL A 1 94 ? -1.767 -5.062 14.440 1.00 97.44 94 VAL A N 1
ATOM 742 C CA . VAL A 1 94 ? -2.332 -4.356 13.281 1.00 97.44 94 VAL A CA 1
ATOM 743 C C . VAL A 1 94 ? -1.931 -2.885 13.319 1.00 97.44 94 VAL A C 1
ATOM 745 O O . VAL A 1 94 ? -1.489 -2.343 12.306 1.00 97.44 94 VAL A O 1
ATOM 748 N N . LYS A 1 95 ? -1.976 -2.263 14.506 1.00 97.62 95 LYS A N 1
ATOM 749 C CA . LYS A 1 95 ? -1.506 -0.885 14.718 1.00 97.62 95 LYS A CA 1
ATOM 750 C C . LYS A 1 95 ? -0.030 -0.727 14.350 1.00 97.62 95 LYS A C 1
ATOM 752 O O . LYS A 1 95 ? 0.321 0.238 13.680 1.00 97.62 95 LYS A O 1
ATOM 757 N N . VAL A 1 96 ? 0.817 -1.699 14.694 1.00 97.69 96 VAL A N 1
ATOM 758 C CA . VAL A 1 96 ? 2.234 -1.712 14.289 1.00 97.69 96 VAL A CA 1
ATOM 759 C C . VAL A 1 96 ? 2.386 -1.769 12.764 1.00 97.69 96 VAL A C 1
ATOM 761 O O . VAL A 1 96 ? 3.250 -1.085 12.214 1.00 97.69 96 VAL A O 1
ATOM 764 N N . GLN A 1 97 ? 1.552 -2.536 12.051 1.00 97.75 97 GLN A N 1
ATOM 765 C CA . GLN A 1 97 ? 1.604 -2.556 10.582 1.00 97.75 97 GLN A CA 1
ATOM 766 C C . GLN A 1 97 ? 1.149 -1.224 9.975 1.00 97.75 97 GLN A C 1
ATOM 768 O O . GLN A 1 97 ? 1.798 -0.744 9.050 1.00 97.75 97 GLN A O 1
ATOM 773 N N . LEU A 1 98 ? 0.107 -0.5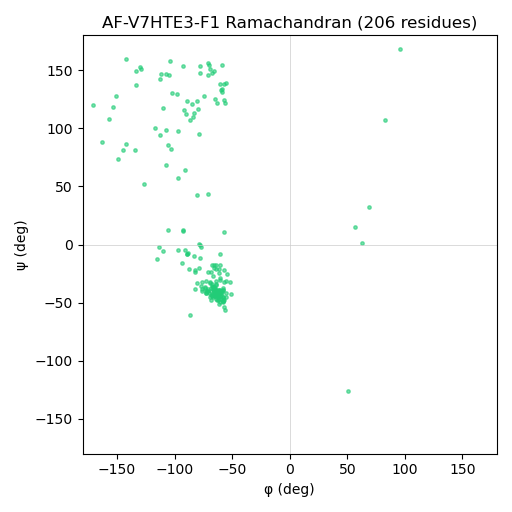89 10.524 1.00 97.88 98 LEU A N 1
ATOM 774 C CA . LEU A 1 98 ? -0.327 0.751 10.102 1.00 97.88 98 LEU A CA 1
ATOM 775 C C . LEU A 1 98 ? 0.752 1.807 10.353 1.00 97.88 98 LEU A C 1
ATOM 777 O O . LEU A 1 98 ? 1.046 2.605 9.469 1.00 97.88 98 LEU A O 1
ATOM 781 N N . GLN A 1 99 ? 1.401 1.779 11.518 1.00 97.88 99 GLN A N 1
ATOM 782 C CA . GLN A 1 99 ? 2.535 2.658 11.820 1.00 97.88 99 GLN A CA 1
ATOM 783 C C . GLN A 1 99 ? 3.696 2.435 10.847 1.00 97.88 99 GLN A C 1
ATOM 785 O O . GLN A 1 99 ? 4.326 3.392 10.399 1.00 97.88 99 GLN A O 1
ATOM 790 N N . ARG A 1 100 ? 3.966 1.179 10.472 1.00 97.69 100 ARG A N 1
ATOM 791 C CA . ARG A 1 100 ? 4.979 0.849 9.464 1.00 97.69 100 ARG A CA 1
ATOM 792 C C . ARG A 1 100 ? 4.604 1.371 8.075 1.00 97.69 100 ARG A C 1
ATOM 794 O O . ARG A 1 100 ? 5.493 1.855 7.381 1.00 97.69 100 ARG A O 1
ATOM 801 N N . GLY A 1 101 ? 3.331 1.275 7.687 1.00 97.69 101 GLY A N 1
ATOM 802 C CA . GLY A 1 101 ? 2.781 1.896 6.478 1.00 97.69 101 GLY A CA 1
ATOM 803 C C . GLY A 1 101 ? 3.019 3.401 6.470 1.00 97.69 101 GLY A C 1
ATOM 804 O O . GLY A 1 101 ? 3.694 3.926 5.588 1.00 97.69 101 GLY A O 1
ATOM 805 N N . GLN A 1 102 ? 2.560 4.088 7.515 1.00 98.06 102 GLN A N 1
ATOM 806 C CA . GLN A 1 102 ? 2.718 5.536 7.680 1.00 98.06 102 GLN A CA 1
ATOM 807 C C . GLN A 1 102 ? 4.184 5.979 7.636 1.00 98.06 102 GLN A C 1
ATOM 809 O O . GLN A 1 102 ? 4.531 6.881 6.877 1.00 98.06 102 GLN A O 1
ATOM 814 N N . GLY A 1 103 ? 5.065 5.304 8.380 1.00 98.12 103 GLY A N 1
ATOM 815 C CA . GLY A 1 103 ? 6.493 5.631 8.425 1.00 98.12 103 GLY A CA 1
ATOM 816 C C . GLY A 1 103 ? 7.225 5.445 7.092 1.00 98.12 103 GLY A C 1
ATOM 817 O O . GLY A 1 103 ? 8.311 5.989 6.915 1.00 98.12 103 GLY A O 1
ATOM 818 N N . LYS A 1 104 ? 6.640 4.696 6.150 1.00 98.19 104 LYS A N 1
ATOM 819 C CA . LYS A 1 104 ? 7.203 4.414 4.820 1.00 98.19 104 LYS A CA 1
ATOM 820 C C . LYS A 1 104 ? 6.454 5.097 3.677 1.00 98.19 104 LYS A C 1
ATOM 822 O O . LYS A 1 104 ? 6.924 5.061 2.542 1.00 98.19 104 LYS A O 1
ATOM 827 N N . ALA A 1 105 ? 5.337 5.764 3.962 1.00 98.06 105 ALA A N 1
ATOM 828 C CA . ALA A 1 105 ? 4.457 6.325 2.944 1.00 98.06 105 ALA A CA 1
ATOM 829 C C . ALA A 1 105 ? 5.171 7.330 2.026 1.00 98.06 105 ALA A C 1
ATOM 831 O O . ALA A 1 105 ? 5.067 7.232 0.804 1.00 98.06 105 ALA A O 1
ATOM 832 N N . ALA A 1 106 ? 5.957 8.245 2.603 1.00 97.44 106 ALA A N 1
ATOM 833 C CA . ALA A 1 106 ? 6.720 9.233 1.839 1.00 97.44 106 ALA A CA 1
ATOM 834 C C . ALA A 1 106 ? 7.797 8.585 0.949 1.00 97.44 106 ALA A C 1
ATOM 836 O O . ALA A 1 106 ? 8.011 9.013 -0.183 1.00 97.44 106 ALA A O 1
ATOM 837 N N . GLU A 1 107 ? 8.458 7.531 1.433 1.00 96.12 107 GLU A N 1
ATOM 838 C CA . GLU A 1 107 ? 9.459 6.797 0.654 1.00 96.12 107 GLU A CA 1
ATOM 839 C C . GLU A 1 107 ? 8.817 6.061 -0.529 1.00 96.12 107 GLU A C 1
ATOM 841 O O . GLU A 1 107 ? 9.326 6.138 -1.649 1.00 96.12 107 GLU A O 1
ATOM 846 N N . CYS A 1 108 ? 7.668 5.415 -0.307 1.00 96.06 108 CYS A N 1
ATOM 847 C CA . CYS A 1 108 ? 6.887 4.786 -1.369 1.00 96.06 108 CYS A CA 1
ATOM 848 C C . CYS A 1 108 ? 6.443 5.804 -2.428 1.00 96.06 108 CYS A C 1
ATOM 850 O O . CYS A 1 108 ? 6.639 5.561 -3.620 1.00 96.06 108 CYS A O 1
ATOM 852 N N . GLN A 1 109 ? 5.916 6.957 -2.001 1.00 94.88 109 GLN A N 1
ATOM 853 C CA . GLN A 1 109 ? 5.504 8.040 -2.897 1.00 94.88 109 GLN A CA 1
ATOM 854 C C . GLN A 1 109 ? 6.674 8.505 -3.769 1.00 94.88 109 GLN A C 1
ATOM 856 O O . GLN A 1 109 ? 6.595 8.447 -4.997 1.00 94.88 109 GLN A O 1
ATOM 861 N N . MET A 1 110 ? 7.801 8.866 -3.146 1.00 90.44 110 MET A N 1
ATOM 862 C CA . MET A 1 110 ? 9.004 9.283 -3.870 1.00 90.44 110 MET A CA 1
ATOM 863 C C . MET A 1 110 ? 9.491 8.205 -4.839 1.00 90.44 110 MET A C 1
ATOM 865 O O . MET A 1 110 ? 9.970 8.520 -5.928 1.00 90.44 110 MET A O 1
ATOM 869 N N . MET A 1 111 ? 9.417 6.928 -4.454 1.00 86.81 111 MET A N 1
ATOM 870 C CA . MET A 1 111 ? 9.843 5.829 -5.313 1.00 86.81 111 MET A CA 1
ATOM 871 C C . MET A 1 111 ? 8.936 5.672 -6.535 1.00 86.81 111 MET A C 1
ATOM 873 O O . MET A 1 111 ? 9.452 5.498 -7.641 1.00 86.81 111 MET A O 1
ATOM 877 N N . ALA A 1 112 ? 7.618 5.757 -6.362 1.00 85.00 112 ALA A N 1
ATOM 878 C CA . ALA A 1 112 ? 6.670 5.670 -7.466 1.00 85.00 112 ALA A CA 1
ATOM 879 C C . ALA A 1 112 ? 6.783 6.872 -8.412 1.00 85.00 112 ALA A C 1
ATOM 881 O O . ALA A 1 112 ? 6.865 6.687 -9.626 1.00 85.00 112 ALA A O 1
ATOM 882 N N . GLU A 1 113 ? 6.899 8.090 -7.882 1.00 82.19 113 GLU A N 1
ATOM 883 C CA . GLU A 1 113 ? 7.106 9.309 -8.674 1.00 82.19 113 GLU A CA 1
ATOM 884 C C . GLU A 1 113 ? 8.424 9.273 -9.450 1.00 82.19 113 GLU A C 1
ATOM 886 O O . GLU A 1 113 ? 8.458 9.552 -10.650 1.00 82.19 113 GLU A O 1
ATOM 891 N N . ARG A 1 114 ? 9.514 8.839 -8.801 1.00 70.38 114 ARG A N 1
ATOM 892 C CA . ARG A 1 114 ? 10.809 8.611 -9.462 1.00 70.38 114 ARG A CA 1
ATOM 893 C C . ARG A 1 114 ? 10.744 7.555 -10.546 1.00 70.38 114 ARG A C 1
ATOM 895 O O . ARG A 1 114 ? 11.620 7.529 -11.408 1.00 70.38 114 ARG A O 1
ATOM 902 N N . ALA A 1 115 ? 9.789 6.639 -10.473 1.00 58.91 115 ALA A N 1
ATOM 903 C CA . ALA A 1 115 ? 9.592 5.630 -11.491 1.00 58.91 115 ALA A CA 1
ATOM 904 C C . ALA A 1 115 ? 8.774 6.197 -12.672 1.00 58.91 115 ALA A C 1
ATOM 906 O O . ALA A 1 115 ? 9.157 5.969 -13.822 1.00 58.91 115 ALA A O 1
ATOM 907 N N . ILE A 1 116 ? 7.769 7.040 -12.394 1.00 53.03 116 ILE A N 1
ATOM 908 C CA . ILE A 1 116 ? 6.945 7.774 -13.376 1.00 53.03 116 ILE A CA 1
ATOM 909 C C . ILE A 1 116 ? 7.749 8.830 -14.147 1.00 53.03 116 ILE A C 1
ATOM 911 O O . ILE A 1 116 ? 7.562 8.960 -15.358 1.00 53.03 116 ILE A O 1
ATOM 915 N N . SER A 1 117 ? 8.706 9.520 -13.513 1.00 50.72 117 SER A N 1
ATOM 916 C CA . SER A 1 117 ? 9.598 10.472 -14.202 1.00 50.72 117 SER A CA 1
ATOM 917 C C . SER A 1 117 ? 10.448 9.823 -15.307 1.00 50.72 117 SER A C 1
ATOM 919 O O . SER A 1 117 ? 11.056 10.516 -16.119 1.00 50.72 117 SER A O 1
ATOM 921 N N . ASN A 1 118 ? 10.424 8.490 -15.416 1.00 52.03 118 ASN A N 1
ATOM 922 C CA . ASN A 1 118 ? 10.968 7.743 -16.540 1.00 52.03 118 ASN A CA 1
ATOM 923 C C . ASN A 1 118 ? 9.875 7.384 -17.565 1.00 52.03 118 ASN A C 1
ATOM 925 O O . ASN A 1 118 ? 9.695 6.211 -17.899 1.00 52.03 118 ASN A O 1
ATOM 929 N N . ALA A 1 119 ? 9.155 8.364 -18.116 1.00 53.47 119 ALA A N 1
ATOM 930 C CA . ALA A 1 119 ? 8.211 8.130 -19.218 1.00 53.47 119 ALA A CA 1
ATOM 931 C C . ALA A 1 119 ? 8.860 7.355 -20.391 1.00 53.47 119 ALA A C 1
ATOM 933 O O . ALA A 1 119 ? 8.219 6.514 -21.024 1.00 53.47 119 ALA A O 1
ATOM 934 N N . ALA A 1 120 ? 10.162 7.562 -20.619 1.00 52.62 120 ALA A N 1
ATOM 935 C CA . ALA A 1 120 ? 10.978 6.792 -21.557 1.00 52.62 120 ALA A CA 1
ATOM 936 C C . ALA A 1 120 ? 11.151 5.312 -21.151 1.00 52.62 120 ALA A C 1
ATOM 938 O O . ALA A 1 120 ? 11.057 4.429 -21.999 1.00 52.62 120 ALA A O 1
ATOM 939 N N . LEU A 1 121 ? 11.328 5.021 -19.858 1.00 59.09 121 LEU A N 1
ATOM 940 C CA . LEU A 1 121 ? 11.434 3.652 -19.340 1.00 59.09 121 LEU A CA 1
ATOM 941 C C . LEU A 1 121 ? 10.086 2.928 -19.398 1.00 59.09 121 LEU A C 1
ATOM 943 O O . LEU A 1 121 ? 10.040 1.771 -19.793 1.00 59.09 121 LEU A O 1
ATOM 947 N N . SER A 1 122 ? 8.986 3.615 -19.075 1.00 52.12 122 SER A N 1
ATOM 948 C CA . SER A 1 122 ? 7.634 3.051 -19.202 1.00 52.12 122 SER A CA 1
ATOM 949 C C . SER A 1 122 ? 7.281 2.746 -20.661 1.00 52.12 122 SER A C 1
ATOM 951 O O . SER A 1 122 ? 6.734 1.683 -20.951 1.00 52.12 122 SER A O 1
ATOM 953 N N . LYS A 1 123 ? 7.656 3.622 -21.607 1.00 59.16 123 LYS A N 1
ATOM 954 C CA . LYS A 1 123 ? 7.542 3.339 -23.049 1.00 59.16 123 LYS A CA 1
ATOM 955 C C . LYS A 1 123 ? 8.399 2.139 -23.466 1.00 59.16 123 LYS A C 1
ATOM 957 O O . LYS A 1 123 ? 7.898 1.275 -24.179 1.00 59.16 123 LYS A O 1
ATOM 962 N N . ALA A 1 124 ? 9.646 2.054 -22.999 1.00 58.94 124 ALA A N 1
ATOM 963 C CA . ALA A 1 124 ? 10.541 0.939 -23.306 1.00 58.94 124 ALA A CA 1
ATOM 964 C C . ALA A 1 124 ? 10.026 -0.400 -22.744 1.00 58.94 124 ALA A C 1
ATOM 966 O O . ALA A 1 124 ? 10.030 -1.403 -23.449 1.00 58.94 124 ALA A O 1
ATOM 967 N N . ILE A 1 125 ? 9.511 -0.413 -21.511 1.00 56.81 125 ILE A N 1
ATOM 968 C CA . ILE A 1 125 ? 8.915 -1.602 -20.886 1.00 56.81 125 ILE A CA 1
ATOM 969 C C . ILE A 1 125 ? 7.653 -2.042 -21.639 1.00 56.81 125 ILE A C 1
ATOM 971 O O . ILE A 1 125 ? 7.503 -3.226 -21.930 1.00 56.81 125 ILE A O 1
ATOM 975 N N . ASN A 1 126 ? 6.773 -1.108 -22.011 1.00 57.34 126 ASN A N 1
ATOM 976 C CA . ASN A 1 126 ? 5.567 -1.428 -22.781 1.00 57.34 126 ASN A CA 1
ATOM 977 C C . ASN A 1 126 ? 5.893 -1.978 -24.179 1.00 57.34 126 ASN A C 1
ATOM 979 O O . ASN A 1 126 ? 5.191 -2.858 -24.674 1.00 57.34 126 ASN A O 1
ATOM 983 N N . LEU A 1 127 ? 6.964 -1.490 -24.813 1.00 62.28 127 LEU A N 1
ATOM 984 C CA . LEU A 1 127 ? 7.451 -2.023 -26.086 1.00 62.28 127 LEU A CA 1
ATOM 985 C C . LEU A 1 127 ? 7.941 -3.473 -25.931 1.00 62.28 127 LEU A C 1
ATOM 987 O O . LEU A 1 127 ? 7.589 -4.330 -26.737 1.00 62.28 127 LEU A O 1
ATOM 991 N N . VAL A 1 128 ? 8.696 -3.753 -24.865 1.00 61.38 128 VAL A N 1
ATOM 992 C CA . VAL A 1 128 ? 9.197 -5.098 -24.548 1.00 61.38 128 VAL A CA 1
ATOM 993 C C . VAL A 1 128 ? 8.055 -6.067 -24.237 1.00 61.38 128 VAL A C 1
ATOM 995 O O . VAL A 1 128 ? 8.060 -7.186 -24.741 1.00 61.38 128 VAL A O 1
ATOM 998 N N . ALA A 1 129 ? 7.058 -5.643 -23.457 1.00 53.34 129 ALA A N 1
ATOM 999 C CA . ALA A 1 129 ? 5.895 -6.468 -23.131 1.00 53.34 129 ALA A CA 1
ATOM 1000 C C . ALA A 1 129 ? 5.125 -6.891 -24.395 1.00 53.34 129 ALA A C 1
ATOM 1002 O O . ALA A 1 129 ? 4.821 -8.068 -24.567 1.00 53.34 129 ALA A O 1
ATOM 1003 N N . ARG A 1 130 ? 4.914 -5.958 -25.332 1.00 60.62 130 ARG A N 1
ATOM 1004 C CA . ARG A 1 130 ? 4.259 -6.242 -26.619 1.00 60.62 130 ARG A CA 1
ATOM 1005 C C . ARG A 1 130 ? 5.057 -7.193 -27.513 1.00 60.62 130 ARG A C 1
ATOM 1007 O O . ARG A 1 130 ? 4.466 -8.037 -28.177 1.00 60.62 130 ARG A O 1
ATOM 1014 N N . ALA A 1 131 ? 6.381 -7.054 -27.550 1.00 59.94 131 ALA A N 1
ATOM 1015 C CA . ALA A 1 131 ? 7.247 -7.938 -28.332 1.00 59.94 131 ALA A CA 1
ATOM 1016 C C . ALA A 1 131 ? 7.287 -9.366 -27.753 1.00 59.94 131 ALA A C 1
ATOM 1018 O O . ALA A 1 131 ? 7.259 -10.347 -28.495 1.00 59.94 131 ALA A O 1
ATOM 1019 N N . ALA A 1 132 ? 7.277 -9.491 -26.422 1.00 54.66 132 ALA A N 1
ATOM 1020 C CA . ALA A 1 132 ? 7.202 -10.779 -25.738 1.00 54.66 132 ALA A CA 1
ATOM 1021 C C . ALA A 1 132 ? 5.861 -11.495 -25.980 1.00 54.66 132 ALA A C 1
ATOM 1023 O O . ALA A 1 132 ? 5.853 -12.699 -26.226 1.00 54.66 132 ALA A O 1
ATOM 1024 N N . GLU A 1 133 ? 4.742 -10.764 -25.977 1.00 54.06 133 GLU A N 1
ATOM 1025 C CA . GLU A 1 133 ? 3.415 -11.309 -26.310 1.00 54.06 133 GLU A CA 1
ATOM 1026 C C . GLU A 1 133 ? 3.321 -11.796 -27.765 1.00 54.06 133 GLU A C 1
ATOM 1028 O O . GLU A 1 133 ? 2.645 -12.785 -28.042 1.00 54.06 133 GLU A O 1
ATOM 1033 N N . ALA A 1 134 ? 4.048 -11.163 -28.690 1.00 65.94 134 ALA A N 1
ATOM 1034 C CA . ALA A 1 134 ? 4.109 -11.570 -30.094 1.00 65.94 134 ALA A CA 1
ATOM 1035 C C . ALA A 1 134 ? 5.035 -12.779 -30.360 1.00 65.94 134 ALA A C 1
ATOM 1037 O O . ALA A 1 134 ? 5.167 -13.201 -31.504 1.00 65.94 134 ALA A O 1
ATOM 1038 N N . SER A 1 135 ? 5.683 -13.347 -29.330 1.00 57.69 135 SER A N 1
ATOM 1039 C CA . SER A 1 135 ? 6.732 -14.386 -29.445 1.00 57.69 135 SER A CA 1
ATOM 1040 C C . SER A 1 135 ? 7.943 -13.992 -30.310 1.00 57.69 135 SER A C 1
ATOM 1042 O O . SER A 1 135 ? 8.772 -14.836 -30.647 1.00 57.69 135 SER A O 1
ATOM 1044 N N . GLU A 1 136 ? 8.101 -12.704 -30.611 1.00 58.12 136 GLU A N 1
ATOM 1045 C CA . GLU A 1 136 ? 9.245 -12.141 -31.323 1.00 58.12 136 GLU A CA 1
ATOM 1046 C C . GLU A 1 136 ? 10.116 -11.388 -30.318 1.00 58.12 136 GLU A C 1
ATOM 1048 O O . GLU A 1 136 ? 9.983 -10.183 -30.115 1.00 58.12 136 GLU A O 1
ATOM 1053 N N . THR A 1 137 ? 11.017 -12.097 -29.639 1.00 57.38 137 THR A N 1
ATOM 1054 C CA . THR A 1 137 ? 11.982 -11.448 -28.740 1.00 57.38 137 THR A CA 1
ATOM 1055 C C . THR A 1 137 ? 13.378 -11.465 -29.338 1.00 57.38 137 THR A C 1
ATOM 1057 O O . THR A 1 137 ? 14.122 -12.437 -29.254 1.00 57.38 137 THR A O 1
ATOM 1060 N N . ASP A 1 138 ? 13.738 -10.332 -29.935 1.00 62.34 138 ASP A N 1
ATOM 1061 C CA . ASP A 1 138 ? 15.087 -10.030 -30.393 1.00 62.34 138 ASP A CA 1
ATOM 1062 C C . ASP A 1 138 ? 15.815 -9.169 -29.354 1.00 62.34 138 ASP A C 1
ATOM 1064 O O . ASP A 1 138 ? 15.310 -8.130 -28.925 1.00 62.34 138 ASP A O 1
ATOM 1068 N N . VAL A 1 139 ? 17.033 -9.571 -28.975 1.00 54.12 139 VAL A N 1
ATOM 1069 C CA . VAL A 1 139 ? 17.887 -8.854 -28.012 1.00 54.12 139 VAL A CA 1
ATOM 1070 C C . VAL A 1 139 ? 18.127 -7.384 -28.406 1.00 54.12 139 VAL A C 1
ATOM 1072 O O . VAL A 1 139 ? 18.335 -6.530 -27.544 1.00 54.12 139 VAL A O 1
ATOM 1075 N N . ARG A 1 140 ? 18.039 -7.058 -29.702 1.00 59.16 140 ARG A N 1
ATOM 1076 C CA . ARG A 1 140 ? 18.161 -5.693 -30.238 1.00 59.16 140 ARG A CA 1
ATOM 1077 C C . ARG A 1 140 ? 17.008 -4.778 -29.820 1.00 59.16 140 ARG A C 1
ATOM 1079 O O . ARG A 1 140 ? 17.220 -3.578 -29.674 1.00 59.16 140 ARG A O 1
ATOM 1086 N N . LEU A 1 141 ? 15.822 -5.326 -29.547 1.00 55.56 141 LEU A N 1
ATOM 1087 C CA . LEU A 1 141 ? 14.661 -4.559 -29.069 1.00 55.56 141 LEU A CA 1
ATOM 1088 C C . LEU A 1 141 ? 14.868 -4.006 -27.653 1.00 55.56 141 LEU A C 1
ATOM 1090 O O . LEU A 1 141 ? 14.193 -3.063 -27.245 1.00 55.56 141 LEU A O 1
ATOM 1094 N N . PHE A 1 142 ? 15.832 -4.559 -26.915 1.00 59.59 142 PHE A N 1
ATOM 1095 C CA . PHE A 1 142 ? 16.187 -4.117 -25.571 1.00 59.59 142 PHE A CA 1
ATOM 1096 C C . PHE A 1 142 ? 17.240 -3.003 -25.569 1.00 59.59 142 PHE A C 1
ATOM 1098 O O . PHE A 1 142 ? 17.509 -2.445 -24.507 1.00 59.59 142 PHE A O 1
ATOM 1105 N N . ALA A 1 143 ? 17.827 -2.642 -26.717 1.00 57.47 143 ALA A N 1
ATOM 1106 C CA . ALA A 1 143 ? 18.869 -1.615 -26.786 1.00 57.47 143 ALA A CA 1
ATOM 1107 C C . ALA A 1 143 ? 18.430 -0.261 -26.185 1.00 57.47 143 ALA A C 1
ATOM 1109 O O . ALA A 1 143 ? 19.159 0.249 -25.333 1.00 57.47 143 ALA A O 1
ATOM 1110 N N . PRO A 1 144 ? 17.218 0.267 -26.464 1.00 57.97 144 PRO A N 1
ATOM 1111 C CA . PRO A 1 144 ? 16.769 1.525 -25.859 1.00 57.97 144 PRO A CA 1
ATOM 1112 C C . PRO A 1 144 ? 16.604 1.434 -24.333 1.00 57.97 144 PRO A C 1
ATOM 1114 O O . PRO A 1 144 ? 16.875 2.389 -23.606 1.00 57.97 144 PRO A O 1
ATOM 1117 N N . LEU A 1 145 ? 16.188 0.267 -23.827 1.00 57.81 145 LEU A N 1
ATOM 1118 C CA . LEU A 1 145 ? 16.052 0.002 -22.393 1.00 57.81 145 LEU A CA 1
ATOM 1119 C C . LEU A 1 145 ? 17.426 -0.071 -21.708 1.00 57.81 145 LEU A C 1
ATOM 1121 O O . LEU A 1 145 ? 17.627 0.527 -20.651 1.00 57.81 145 LEU A O 1
ATOM 1125 N N . ILE A 1 146 ? 18.378 -0.778 -22.321 1.00 57.00 146 ILE A N 1
ATOM 1126 C CA . ILE A 1 146 ? 19.757 -0.911 -21.837 1.00 57.00 146 ILE A CA 1
ATOM 1127 C C . ILE A 1 146 ? 20.454 0.453 -21.838 1.00 57.00 146 ILE A C 1
ATOM 1129 O O . ILE A 1 146 ? 21.145 0.783 -20.876 1.00 57.00 146 ILE A O 1
ATOM 1133 N N . GLU A 1 147 ? 20.244 1.275 -22.866 1.00 58.94 147 GLU A N 1
ATOM 1134 C CA . GLU A 1 147 ? 20.796 2.629 -22.954 1.00 58.94 147 GLU A CA 1
ATOM 1135 C C . GLU A 1 147 ? 20.206 3.564 -21.895 1.00 58.94 147 GLU A C 1
ATOM 1137 O O . GLU A 1 147 ? 20.965 4.247 -21.202 1.00 58.94 147 GLU A O 1
ATOM 1142 N N . ALA A 1 148 ? 18.885 3.539 -21.689 1.00 56.38 148 ALA A N 1
ATOM 1143 C CA . ALA A 1 148 ? 18.223 4.321 -20.645 1.00 56.38 148 ALA A CA 1
ATOM 1144 C C . ALA A 1 148 ? 18.708 3.932 -19.235 1.00 56.38 148 ALA A C 1
ATOM 1146 O O . ALA A 1 148 ? 18.990 4.798 -18.401 1.00 56.38 148 ALA A O 1
ATOM 1147 N N . LEU A 1 149 ? 18.873 2.631 -18.972 1.00 53.19 149 LEU A N 1
ATOM 1148 C CA . LEU A 1 149 ? 19.413 2.124 -17.709 1.00 53.19 149 LEU A CA 1
ATOM 1149 C C . LEU A 1 149 ? 20.897 2.475 -17.539 1.00 53.19 149 LEU A C 1
ATOM 1151 O O . LEU A 1 149 ? 21.295 2.947 -16.475 1.00 53.19 149 LEU A O 1
ATOM 1155 N N . ALA A 1 150 ? 21.714 2.324 -18.582 1.00 53.41 150 ALA A N 1
ATOM 1156 C CA . ALA A 1 150 ? 23.134 2.670 -18.548 1.00 53.41 150 ALA A CA 1
ATOM 1157 C C . ALA A 1 150 ? 23.358 4.179 -18.370 1.00 53.41 150 ALA A C 1
ATOM 1159 O O . ALA A 1 150 ? 24.288 4.591 -17.677 1.00 53.41 150 ALA A O 1
ATOM 1160 N N . HIS A 1 151 ? 22.511 5.022 -18.963 1.00 51.88 151 HIS A N 1
ATOM 1161 C CA . HIS A 1 151 ? 22.527 6.467 -18.749 1.00 51.88 151 HIS A CA 1
ATOM 1162 C C . HIS A 1 151 ? 22.187 6.818 -17.292 1.00 51.88 151 HIS A C 1
ATOM 1164 O O . HIS A 1 151 ? 22.937 7.545 -16.639 1.00 51.88 151 HIS A O 1
ATOM 1170 N N . ARG A 1 152 ? 21.132 6.210 -16.735 1.00 49.91 152 ARG A N 1
ATOM 1171 C CA . ARG A 1 152 ? 20.740 6.361 -15.323 1.00 49.91 152 ARG A CA 1
ATOM 1172 C C . ARG A 1 152 ? 21.836 5.922 -14.347 1.00 49.91 152 ARG A C 1
ATOM 1174 O O . ARG A 1 152 ? 22.071 6.599 -13.351 1.00 49.91 152 ARG A O 1
ATOM 1181 N N . MET A 1 153 ? 22.517 4.812 -14.631 1.00 45.25 153 MET A N 1
ATOM 1182 C CA . MET A 1 153 ? 23.611 4.300 -13.796 1.00 45.25 153 MET A CA 1
ATOM 1183 C C . MET A 1 153 ? 24.856 5.199 -13.818 1.00 45.25 153 MET A C 1
ATOM 1185 O O . MET A 1 153 ? 25.639 5.166 -12.872 1.00 45.25 153 MET A O 1
ATOM 1189 N N . ARG A 1 154 ? 25.046 6.007 -14.871 1.00 48.28 154 ARG A N 1
ATOM 1190 C CA . ARG A 1 154 ? 26.221 6.876 -15.038 1.00 48.28 154 ARG A CA 1
ATOM 1191 C C . ARG A 1 154 ? 26.088 8.259 -14.396 1.00 48.28 154 ARG A C 1
ATOM 1193 O O . ARG A 1 154 ? 27.121 8.865 -14.134 1.00 48.28 154 ARG A O 1
ATOM 1200 N N . ASN A 1 155 ? 24.881 8.767 -14.123 1.00 48.12 155 ASN A N 1
ATOM 1201 C CA . ASN A 1 155 ? 24.727 10.113 -13.553 1.00 48.12 155 ASN A CA 1
ATOM 1202 C C . ASN A 1 155 ? 23.553 10.244 -12.553 1.00 48.12 155 ASN A C 1
ATOM 1204 O O . ASN A 1 155 ? 22.478 10.726 -12.908 1.00 48.12 155 ASN A O 1
ATOM 1208 N N . PRO A 1 156 ? 23.741 9.845 -11.280 1.00 46.78 156 PRO A N 1
ATOM 1209 C CA . PRO A 1 156 ? 22.670 9.821 -10.281 1.00 46.78 156 PRO A CA 1
ATOM 1210 C C . PRO A 1 156 ? 22.279 11.191 -9.680 1.00 46.78 156 PRO A C 1
ATOM 1212 O O . PRO A 1 156 ? 21.374 11.220 -8.846 1.00 46.78 156 PRO A O 1
ATOM 1215 N N . LYS A 1 157 ? 22.933 12.316 -10.038 1.00 40.03 157 LYS A N 1
ATOM 1216 C CA . LYS A 1 157 ? 22.770 13.615 -9.336 1.00 40.03 157 LYS A CA 1
ATOM 1217 C C . LYS A 1 157 ? 22.148 14.786 -10.126 1.00 40.03 157 LYS A C 1
ATOM 1219 O O . LYS A 1 157 ? 21.734 15.741 -9.481 1.00 40.03 157 LYS A O 1
ATOM 1224 N N . ASN A 1 158 ? 21.995 14.734 -11.452 1.00 42.97 158 ASN A N 1
ATOM 1225 C CA . ASN A 1 158 ? 21.508 15.881 -12.250 1.00 42.97 158 ASN A CA 1
ATOM 1226 C C . ASN A 1 158 ? 20.073 15.701 -12.773 1.00 42.97 158 ASN A C 1
ATOM 1228 O O . ASN A 1 158 ? 19.857 15.554 -13.970 1.00 42.97 158 ASN A O 1
ATOM 1232 N N . TRP A 1 159 ? 19.074 15.713 -11.887 1.00 42.88 159 TRP A N 1
ATOM 1233 C CA . TRP A 1 159 ? 17.671 15.539 -12.296 1.00 42.88 159 TRP A CA 1
ATOM 1234 C C . TRP A 1 159 ? 16.934 16.847 -12.648 1.00 42.88 159 TRP A C 1
ATOM 1236 O O . TRP A 1 159 ? 15.825 16.781 -13.163 1.00 42.88 159 TRP A O 1
ATOM 1246 N N . ALA A 1 160 ? 17.523 18.024 -12.409 1.00 35.41 160 ALA A N 1
ATOM 1247 C CA . ALA A 1 160 ? 16.832 19.310 -12.576 1.00 35.41 160 ALA A CA 1
ATOM 1248 C C . ALA A 1 160 ? 16.962 19.960 -13.970 1.00 35.41 160 ALA A C 1
ATOM 1250 O O . ALA A 1 160 ? 16.348 20.994 -14.211 1.00 35.41 160 ALA A O 1
ATOM 1251 N N . THR A 1 161 ? 17.744 19.399 -14.894 1.00 36.03 161 THR A N 1
ATOM 1252 C CA . THR A 1 161 ? 18.012 20.044 -16.191 1.00 36.03 161 THR A CA 1
ATOM 1253 C C . THR A 1 161 ? 18.068 19.008 -17.306 1.00 36.03 161 THR A C 1
ATOM 1255 O O . THR A 1 161 ? 19.136 18.498 -17.640 1.00 36.03 161 THR A O 1
ATOM 1258 N N . PHE A 1 162 ? 16.912 18.676 -17.872 1.00 32.34 162 PHE A N 1
ATOM 1259 C CA . PHE A 1 162 ? 16.838 18.037 -19.181 1.00 32.34 162 PHE A CA 1
ATOM 1260 C C . PHE A 1 162 ? 16.091 18.997 -20.109 1.00 32.34 162 PHE A C 1
ATOM 1262 O O . PHE A 1 162 ? 14.872 19.119 -20.026 1.00 32.34 162 PHE A O 1
ATOM 1269 N N . THR A 1 163 ? 16.839 19.731 -20.931 1.00 33.97 163 THR A N 1
ATOM 1270 C CA . THR A 1 163 ? 16.330 20.499 -22.075 1.00 33.97 163 THR A CA 1
ATOM 1271 C C . THR A 1 163 ? 16.844 19.848 -23.359 1.00 33.97 163 THR A C 1
ATOM 1273 O O . THR A 1 163 ? 17.933 19.279 -23.363 1.00 33.97 163 THR A O 1
ATOM 1276 N N . GLU A 1 164 ? 16.027 19.905 -24.411 1.00 35.47 164 GLU A N 1
ATOM 1277 C CA . GLU A 1 164 ? 16.012 19.103 -25.651 1.00 35.47 164 GLU A CA 1
ATOM 1278 C C . GLU A 1 164 ? 17.272 19.069 -26.546 1.00 35.47 164 GLU A C 1
ATOM 1280 O O . GLU A 1 164 ? 17.216 18.512 -27.636 1.00 35.47 164 GLU A O 1
ATOM 1285 N N . GLU A 1 165 ? 18.431 19.566 -26.125 1.00 37.78 165 GLU A N 1
ATOM 1286 C CA . GLU A 1 165 ? 19.608 19.664 -26.998 1.00 37.78 165 GLU A CA 1
ATOM 1287 C C . GLU A 1 165 ? 20.739 18.726 -26.563 1.00 37.78 165 GLU A C 1
ATOM 1289 O O . GLU A 1 165 ? 21.576 19.063 -25.730 1.00 37.78 165 GLU A O 1
ATOM 1294 N N . SER A 1 166 ? 20.797 17.529 -27.148 1.00 38.59 166 SER A N 1
ATOM 1295 C CA . SER A 1 166 ? 22.087 16.893 -27.469 1.00 38.59 166 SER A CA 1
ATOM 1296 C C . SER A 1 166 ? 21.891 15.770 -28.487 1.00 38.59 166 SER A C 1
ATOM 1298 O O . SER A 1 166 ? 21.686 14.602 -28.158 1.00 38.59 166 SER A O 1
ATOM 1300 N N . GLU A 1 167 ? 21.946 16.148 -29.760 1.00 40.22 167 GLU A N 1
ATOM 1301 C CA . GLU A 1 167 ? 22.050 15.228 -30.886 1.00 40.22 167 GLU A CA 1
ATOM 1302 C C . GLU A 1 167 ? 23.500 14.735 -31.032 1.00 40.22 167 GLU A C 1
ATOM 1304 O O . GLU A 1 167 ? 24.291 15.390 -31.691 1.00 40.22 167 GLU A O 1
ATOM 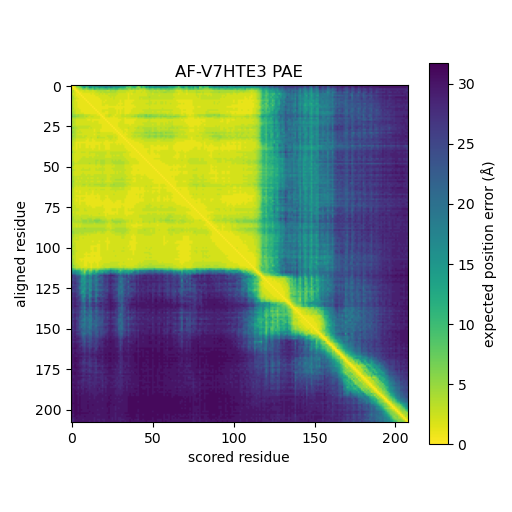1309 N N . GLU A 1 168 ? 23.861 13.577 -30.465 1.00 38.97 168 GLU A N 1
ATOM 1310 C CA . GLU A 1 168 ? 24.906 12.710 -31.048 1.00 38.97 168 GLU A CA 1
ATOM 1311 C C . GLU A 1 168 ? 24.655 11.221 -30.697 1.00 38.97 168 GLU A C 1
ATOM 1313 O O . GLU A 1 168 ? 24.524 10.878 -29.516 1.00 38.97 168 GLU A O 1
ATOM 1318 N N . PRO A 1 169 ? 24.617 10.285 -31.673 1.00 39.97 169 PRO A N 1
ATOM 1319 C CA . PRO A 1 169 ? 24.369 8.869 -31.397 1.00 39.97 169 PRO A CA 1
ATOM 1320 C C . PRO A 1 169 ? 25.632 8.151 -30.889 1.00 39.97 169 PRO A C 1
ATOM 1322 O O . PRO A 1 169 ? 26.612 7.959 -31.608 1.00 39.97 169 PRO A O 1
ATOM 1325 N N . ILE A 1 170 ? 25.578 7.651 -29.652 1.00 44.34 170 ILE A N 1
ATOM 1326 C CA . ILE A 1 170 ? 26.677 6.949 -28.950 1.00 44.34 170 ILE A CA 1
ATOM 1327 C C . ILE A 1 170 ? 26.856 5.477 -29.406 1.00 44.34 170 ILE A C 1
ATOM 1329 O O . ILE A 1 170 ? 27.782 4.785 -28.968 1.00 44.34 170 ILE A O 1
ATOM 1333 N N . VAL A 1 171 ? 26.030 4.990 -30.337 1.00 37.94 171 VAL A N 1
ATOM 1334 C CA . VAL A 1 171 ? 25.974 3.573 -30.752 1.00 37.94 171 VAL A CA 1
ATOM 1335 C C . VAL A 1 171 ? 27.331 3.044 -31.259 1.00 37.94 171 VAL A C 1
ATOM 1337 O O . VAL A 1 171 ? 27.687 1.895 -30.995 1.00 37.94 171 VAL A O 1
ATOM 1340 N N . GLY A 1 172 ? 28.161 3.892 -31.881 1.00 31.92 172 GLY A N 1
ATOM 1341 C CA . GLY A 1 172 ? 29.456 3.485 -32.446 1.00 31.92 172 GLY A CA 1
ATOM 1342 C C . GLY A 1 172 ? 30.500 3.017 -31.419 1.00 31.92 172 GLY A C 1
ATOM 1343 O O . GLY A 1 172 ? 31.194 2.028 -31.648 1.00 31.92 172 GLY A O 1
ATOM 1344 N N . ARG A 1 173 ? 30.595 3.656 -30.242 1.00 38.91 173 ARG A N 1
ATOM 1345 C CA . ARG A 1 173 ? 31.668 3.343 -29.267 1.00 38.91 173 ARG A CA 1
ATOM 1346 C C . ARG A 1 173 ? 31.375 2.127 -28.389 1.00 38.91 173 ARG A C 1
ATOM 1348 O O . ARG A 1 173 ? 32.303 1.540 -27.828 1.00 38.91 173 ARG A O 1
ATOM 1355 N N . TYR A 1 174 ? 30.103 1.754 -28.234 1.00 36.47 174 TYR A N 1
ATOM 1356 C CA . TYR A 1 174 ? 29.716 0.604 -27.410 1.00 36.47 174 TYR A CA 1
ATOM 1357 C C . TYR A 1 174 ? 29.897 -0.726 -28.152 1.00 36.47 174 TYR A C 1
ATOM 1359 O O . TYR A 1 174 ? 30.289 -1.717 -27.527 1.00 36.47 174 TYR A O 1
ATOM 1367 N N . MET A 1 175 ? 29.699 -0.751 -29.477 1.00 33.06 175 MET A N 1
ATOM 1368 C CA . MET A 1 175 ? 29.901 -1.965 -30.278 1.00 33.06 175 MET A CA 1
ATOM 1369 C C . MET A 1 175 ? 31.385 -2.343 -30.410 1.00 33.06 175 MET A C 1
ATOM 1371 O O . MET A 1 175 ? 31.726 -3.513 -30.257 1.00 33.06 175 MET A O 1
ATOM 1375 N N . GLU A 1 176 ? 32.304 -1.384 -30.561 1.00 41.03 176 GLU A N 1
ATOM 1376 C CA . GLU A 1 176 ? 33.745 -1.696 -30.637 1.00 41.03 176 GLU A CA 1
ATOM 1377 C C . GLU A 1 176 ? 34.303 -2.288 -29.330 1.00 41.03 176 GLU A C 1
ATOM 1379 O O . GLU A 1 176 ? 35.078 -3.248 -29.354 1.00 41.03 176 GLU A O 1
ATOM 1384 N N . LYS A 1 177 ? 33.867 -1.780 -28.168 1.00 42.91 177 LYS A N 1
ATOM 1385 C CA . LYS A 1 177 ? 34.324 -2.285 -26.859 1.00 42.91 177 LYS A CA 1
ATOM 1386 C C . LYS A 1 177 ? 33.730 -3.647 -26.496 1.00 42.91 177 LYS A C 1
ATOM 1388 O O . LYS A 1 177 ? 34.430 -4.477 -25.914 1.00 42.91 177 LYS A O 1
ATOM 1393 N N . SER A 1 178 ? 32.470 -3.900 -26.846 1.00 42.72 178 SER A N 1
ATOM 1394 C CA . SER A 1 178 ? 31.811 -5.186 -26.578 1.00 42.72 178 SER A CA 1
ATOM 1395 C C . SER A 1 178 ? 32.309 -6.299 -27.510 1.00 42.72 178 SER A C 1
ATOM 1397 O O . SER A 1 178 ? 32.576 -7.407 -27.037 1.00 42.72 178 SER A O 1
ATOM 1399 N N . MET A 1 179 ? 32.582 -5.998 -28.787 1.00 39.38 179 MET A N 1
ATOM 1400 C CA . MET A 1 179 ? 33.211 -6.962 -29.703 1.00 39.38 179 MET A CA 1
ATOM 1401 C C . MET A 1 179 ? 34.680 -7.260 -29.354 1.00 39.38 179 MET A C 1
ATOM 1403 O O . MET A 1 179 ? 35.133 -8.396 -29.523 1.00 39.38 179 MET A O 1
ATOM 1407 N N . GLY A 1 180 ? 35.427 -6.286 -28.821 1.00 40.75 180 GLY A N 1
ATOM 1408 C CA . GLY A 1 180 ? 36.787 -6.508 -28.312 1.00 40.75 180 GLY A CA 1
ATOM 1409 C C . GLY A 1 180 ? 36.829 -7.449 -27.099 1.00 40.75 180 GLY A C 1
ATOM 1410 O O . GLY A 1 180 ? 37.707 -8.310 -27.007 1.00 40.75 180 GLY A O 1
ATOM 1411 N N . TYR A 1 181 ? 35.839 -7.345 -26.207 1.00 37.97 181 TYR A N 1
ATOM 1412 C CA . TYR A 1 181 ? 35.718 -8.200 -25.022 1.00 37.97 181 TYR A CA 1
ATOM 1413 C C . TYR A 1 181 ? 35.304 -9.641 -25.375 1.00 37.97 181 TYR A C 1
ATOM 1415 O O . TYR A 1 181 ? 35.876 -10.597 -24.845 1.00 37.97 181 TYR A O 1
ATOM 1423 N N . GLN A 1 182 ? 34.384 -9.826 -26.331 1.00 40.28 182 GLN A N 1
ATOM 1424 C CA . GLN A 1 182 ? 34.008 -11.161 -26.817 1.00 40.28 182 GLN A CA 1
ATOM 1425 C C . GLN A 1 182 ? 35.143 -11.865 -27.580 1.00 40.28 182 GLN A C 1
ATOM 1427 O O . GLN A 1 182 ? 35.329 -13.068 -27.395 1.00 40.28 182 GLN A O 1
ATOM 1432 N N . ARG A 1 183 ? 35.972 -11.148 -28.360 1.00 39.19 183 ARG A N 1
ATOM 1433 C CA . ARG A 1 183 ? 37.160 -11.749 -29.006 1.00 39.19 183 ARG A CA 1
ATOM 1434 C C . ARG A 1 183 ? 38.189 -12.265 -27.994 1.00 39.19 183 ARG A C 1
ATOM 1436 O O . ARG A 1 183 ? 38.716 -13.360 -28.181 1.00 39.19 183 ARG A O 1
ATOM 1443 N N . GLN A 1 184 ? 38.432 -11.533 -26.904 1.00 45.53 184 GLN A N 1
ATOM 1444 C CA . GLN A 1 184 ? 39.358 -11.971 -25.849 1.00 45.53 184 GLN A CA 1
ATOM 1445 C C . GLN A 1 184 ? 38.832 -13.171 -25.046 1.00 45.53 184 GLN A C 1
ATOM 1447 O O . GLN A 1 184 ? 39.622 -14.012 -24.617 1.00 45.53 184 GLN A O 1
ATOM 1452 N N . GLN A 1 185 ? 37.514 -13.283 -24.858 1.00 42.81 185 GLN A N 1
ATOM 1453 C CA . GLN A 1 185 ? 36.910 -14.439 -24.190 1.00 42.81 185 GLN A CA 1
ATOM 1454 C C . GLN A 1 185 ? 36.932 -15.695 -25.077 1.00 42.81 185 GLN A C 1
ATOM 1456 O O . GLN A 1 185 ? 37.287 -16.766 -24.593 1.00 42.81 185 GLN A O 1
ATOM 1461 N N . ILE A 1 186 ? 36.677 -15.572 -26.386 1.00 37.50 186 ILE A N 1
ATOM 1462 C CA . ILE A 1 186 ? 36.738 -16.714 -27.319 1.00 37.50 186 ILE A CA 1
ATOM 1463 C C . ILE A 1 186 ? 38.179 -17.243 -27.470 1.00 37.50 186 ILE A C 1
ATOM 1465 O O . ILE A 1 186 ? 38.383 -18.457 -27.472 1.00 37.50 186 ILE A O 1
ATOM 1469 N N . GLN A 1 187 ? 39.199 -16.372 -27.492 1.00 39.91 187 GLN A N 1
ATOM 1470 C CA . GLN A 1 187 ? 40.611 -16.800 -27.508 1.00 39.91 187 GLN A CA 1
ATOM 1471 C C . GLN A 1 187 ? 41.056 -17.490 -26.206 1.00 39.91 187 GLN A C 1
ATOM 1473 O O . GLN A 1 187 ? 41.853 -18.430 -26.257 1.00 39.91 187 GLN A O 1
ATOM 1478 N N . LYS A 1 188 ? 40.524 -17.077 -25.045 1.00 36.41 188 LYS A N 1
ATOM 1479 C CA . LYS A 1 188 ? 40.807 -17.719 -23.747 1.00 36.41 188 LYS A CA 1
ATOM 1480 C C . LYS A 1 188 ? 40.125 -19.080 -23.590 1.00 36.41 188 LYS A C 1
ATOM 1482 O O . LYS A 1 188 ? 40.686 -19.965 -22.955 1.00 36.41 188 LYS A O 1
ATOM 1487 N N . VAL A 1 189 ? 38.955 -19.277 -24.199 1.00 36.34 189 VAL A N 1
ATOM 1488 C CA . VAL A 1 189 ? 38.258 -20.575 -24.190 1.00 36.34 189 VAL A CA 1
ATOM 1489 C C . VAL A 1 189 ? 38.913 -21.576 -25.156 1.00 36.34 189 VAL A C 1
ATOM 1491 O O . VAL A 1 189 ? 38.982 -22.762 -24.843 1.00 36.34 189 VAL A O 1
ATOM 1494 N N . PHE A 1 190 ? 39.483 -21.120 -26.279 1.00 30.44 190 PHE A N 1
ATOM 1495 C CA . PHE A 1 190 ? 40.182 -21.998 -27.233 1.00 30.44 190 PHE A CA 1
ATOM 1496 C C . PHE A 1 190 ? 41.606 -22.404 -26.820 1.00 30.44 190 PHE A C 1
ATOM 1498 O O . PHE A 1 190 ? 42.105 -23.420 -27.294 1.00 30.44 190 PHE A O 1
ATOM 1505 N N . THR A 1 191 ? 42.257 -21.671 -25.913 1.00 37.12 191 THR A N 1
ATOM 1506 C CA . THR A 1 191 ? 43.605 -22.018 -25.415 1.00 37.12 191 THR A CA 1
ATOM 1507 C C . THR A 1 191 ? 43.599 -22.939 -24.190 1.00 37.12 191 THR A C 1
ATOM 1509 O O . THR A 1 191 ? 44.649 -23.458 -23.826 1.00 37.12 191 THR A O 1
ATOM 1512 N N . PHE A 1 192 ? 42.436 -23.216 -23.583 1.00 33.62 192 PHE A N 1
ATOM 1513 C CA . PHE A 1 192 ? 42.331 -24.031 -22.359 1.00 33.62 192 PHE A CA 1
ATOM 1514 C C . PHE A 1 192 ? 41.780 -25.458 -22.570 1.00 33.62 192 PHE A C 1
ATOM 1516 O O . PHE A 1 192 ? 41.452 -26.148 -21.607 1.00 33.62 192 PHE A O 1
ATOM 1523 N N . ARG A 1 193 ? 41.691 -25.937 -23.819 1.00 40.47 193 ARG A N 1
ATOM 1524 C CA . ARG A 1 193 ? 41.292 -27.321 -24.151 1.00 40.47 193 ARG A CA 1
ATOM 1525 C C . ARG A 1 193 ? 42.295 -28.032 -25.064 1.00 40.47 193 ARG A C 1
ATOM 1527 O O . ARG A 1 193 ? 41.900 -28.601 -26.066 1.00 40.47 193 ARG A O 1
ATOM 1534 N N . LEU A 1 194 ? 43.577 -28.046 -24.707 1.00 37.03 194 LEU A N 1
ATOM 1535 C CA . LEU A 1 194 ? 44.534 -29.054 -25.189 1.00 37.03 194 LEU A CA 1
ATOM 1536 C C . LEU A 1 194 ? 45.614 -29.297 -24.120 1.00 37.03 194 LEU A C 1
ATOM 1538 O O . LEU A 1 194 ? 46.755 -28.867 -24.255 1.00 37.03 194 LEU A O 1
ATOM 1542 N N . THR A 1 195 ? 45.255 -29.995 -23.043 1.00 30.33 195 THR A N 1
ATOM 1543 C CA . THR A 1 195 ? 46.223 -30.709 -22.197 1.00 30.33 195 THR A CA 1
ATOM 1544 C C . THR A 1 195 ? 46.010 -32.215 -22.394 1.00 30.33 195 THR A C 1
ATOM 1546 O O . THR A 1 195 ? 44.918 -32.715 -22.120 1.00 30.33 195 THR A O 1
ATOM 1549 N N . PRO A 1 196 ? 47.005 -32.963 -22.909 1.00 34.09 196 PRO A N 1
ATOM 1550 C CA . PRO A 1 196 ? 46.877 -34.391 -23.144 1.00 34.09 196 PRO A CA 1
ATOM 1551 C C . PRO A 1 196 ? 47.244 -35.142 -21.861 1.00 34.09 196 PRO A C 1
ATOM 1553 O O . PRO A 1 196 ? 48.411 -35.230 -21.492 1.00 34.09 196 PRO A O 1
ATOM 1556 N N . TYR A 1 197 ? 46.253 -35.708 -21.181 1.00 33.12 197 TYR A N 1
ATOM 1557 C CA . TYR A 1 197 ? 46.475 -36.751 -20.180 1.00 33.12 197 TYR A CA 1
ATOM 1558 C C . TYR A 1 197 ? 46.099 -38.098 -20.790 1.00 33.12 197 TYR A C 1
ATOM 1560 O O . TYR A 1 197 ? 44.997 -38.577 -20.574 1.00 33.12 197 TYR A O 1
ATOM 1568 N N . PHE A 1 198 ? 47.007 -38.698 -21.561 1.00 31.62 198 PHE A N 1
ATOM 1569 C CA . PHE A 1 198 ? 47.111 -40.154 -21.700 1.00 31.62 198 PHE A CA 1
ATOM 1570 C C . PHE A 1 198 ? 48.559 -40.514 -22.061 1.00 31.62 198 PHE A C 1
ATOM 1572 O O . PHE A 1 198 ? 49.109 -40.056 -23.059 1.00 31.62 198 PHE A O 1
ATOM 1579 N N . ALA A 1 199 ? 49.186 -41.289 -21.177 1.00 34.34 199 ALA A N 1
ATOM 1580 C CA . ALA A 1 199 ? 50.573 -41.731 -21.245 1.00 34.34 199 ALA A CA 1
ATOM 1581 C C . ALA A 1 199 ? 50.821 -42.753 -22.380 1.00 34.34 199 ALA A C 1
ATOM 1583 O O . ALA A 1 199 ? 49.905 -43.495 -22.745 1.00 34.34 199 ALA A O 1
ATOM 1584 N N . PRO A 1 200 ? 52.060 -42.864 -22.898 1.00 31.86 200 PRO A N 1
ATOM 1585 C CA . PRO A 1 200 ? 52.415 -43.841 -23.921 1.00 31.86 200 PRO A CA 1
ATOM 1586 C C . PRO A 1 200 ? 52.676 -45.221 -23.295 1.00 31.86 200 PRO A C 1
ATOM 1588 O O . PRO A 1 200 ? 53.555 -45.376 -22.448 1.00 31.86 200 PRO A O 1
ATOM 1591 N N . ARG A 1 201 ? 51.953 -46.255 -23.747 1.00 32.94 201 ARG A N 1
ATOM 1592 C CA . ARG A 1 201 ? 52.407 -47.648 -23.615 1.00 32.94 201 ARG A CA 1
ATOM 1593 C C . ARG A 1 201 ? 53.243 -48.011 -24.837 1.00 32.94 201 ARG A C 1
ATOM 1595 O O . ARG A 1 201 ? 52.805 -47.888 -25.975 1.00 32.94 201 ARG A O 1
ATOM 1602 N N . MET A 1 202 ? 54.465 -48.428 -24.549 1.00 31.67 202 MET A N 1
ATOM 1603 C CA . MET A 1 202 ? 55.504 -48.820 -25.486 1.00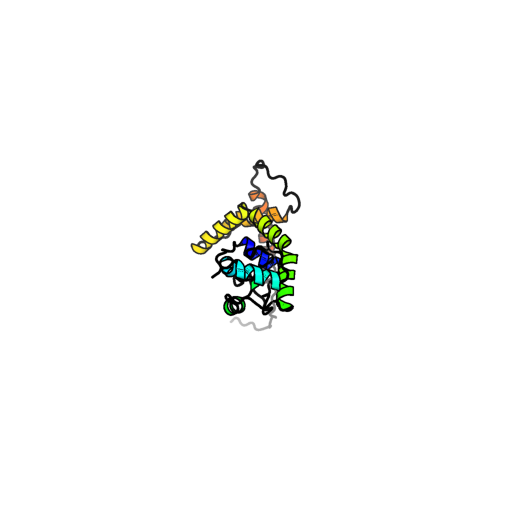 31.67 202 MET A CA 1
ATOM 1604 C C . MET A 1 202 ? 55.266 -50.250 -26.033 1.00 31.67 202 MET A C 1
ATOM 1606 O O . MET A 1 202 ? 54.835 -51.123 -25.284 1.00 31.67 202 MET A O 1
ATOM 1610 N N . ILE A 1 203 ? 55.681 -50.465 -27.294 1.00 32.22 203 ILE A N 1
ATOM 1611 C CA . ILE A 1 203 ? 56.137 -51.729 -27.928 1.00 32.22 203 ILE A CA 1
ATOM 1612 C C . ILE A 1 203 ? 55.050 -52.699 -28.457 1.00 32.22 203 ILE A C 1
ATOM 1614 O O . ILE A 1 203 ? 54.427 -53.432 -27.697 1.00 32.22 203 ILE A O 1
ATOM 1618 N N . LYS A 1 204 ? 54.904 -52.794 -29.792 1.00 30.80 204 LYS A N 1
ATOM 1619 C CA . LYS A 1 204 ? 55.536 -53.831 -30.648 1.00 30.80 204 LYS A CA 1
ATOM 1620 C C . LYS A 1 204 ? 55.350 -53.510 -32.138 1.00 30.80 204 LYS A C 1
ATOM 1622 O O . LYS A 1 204 ? 54.239 -53.417 -32.644 1.00 30.80 204 LYS A O 1
ATOM 1627 N N . THR A 1 205 ? 56.482 -53.364 -32.812 1.00 41.03 205 THR A N 1
ATOM 1628 C CA . THR A 1 205 ? 56.685 -53.481 -34.256 1.00 41.03 205 THR A CA 1
ATOM 1629 C C . THR A 1 205 ? 56.278 -54.867 -34.752 1.00 41.03 205 THR A C 1
ATOM 1631 O O . THR A 1 205 ? 56.701 -55.854 -34.163 1.00 41.03 205 THR A O 1
ATOM 1634 N N . PHE A 1 206 ? 55.522 -54.923 -35.849 1.00 33.59 206 PHE A N 1
ATOM 1635 C CA . PHE A 1 206 ? 55.569 -55.984 -36.861 1.00 33.59 206 PHE A CA 1
ATOM 1636 C C . PHE A 1 206 ? 55.007 -55.402 -38.170 1.00 33.59 206 PHE A C 1
ATOM 1638 O O . PHE A 1 206 ? 53.813 -55.136 -38.279 1.00 33.59 206 PHE A O 1
ATOM 1645 N N . GLN A 1 207 ? 55.886 -55.162 -39.141 1.00 39.75 207 GLN A N 1
ATOM 1646 C CA . GLN A 1 207 ? 55.545 -55.227 -40.561 1.00 39.75 207 GLN A CA 1
ATOM 1647 C C . GLN A 1 207 ? 56.201 -56.499 -41.111 1.00 39.75 207 GLN A C 1
ATOM 1649 O O . GLN A 1 207 ? 57.226 -56.928 -40.578 1.00 39.75 207 GLN A O 1
ATOM 1654 N N . PHE A 1 208 ? 55.511 -57.101 -42.078 1.00 42.53 208 PHE A N 1
ATOM 1655 C CA . PHE A 1 208 ? 55.792 -58.371 -42.750 1.00 42.53 208 PHE A CA 1
ATOM 1656 C C . PHE A 1 208 ? 57.222 -58.519 -43.273 1.00 42.53 208 PHE A C 1
ATOM 1658 O O . PHE A 1 208 ? 57.799 -57.495 -43.705 1.00 42.53 208 PHE A O 1
#

Secondary structure (DSSP, 8-state):
--SS---HHHHHHHHHHH-SB-TTT--B--TTT-EEEESS-GGGGG-HHHHHHHHHHHT--TT--SSSTTSEEEE-HHHHHHHTT------HHHHHHHHHHHHHHHHHHHHHHHHHT-HHHHHHHHHHHHHHHTT---GGGGHHHHHHHHHHHH-SS--S---S-----THHHHHHHHHHHHHHHHHHHHSSS-----PPPP------

Foldseek 3Di:
DDPDDDDLLLLVLQDVLQHQAALPPRDGHDSVQKDKAFLQDPCCVVPLVVVQVLCVQLVHDSPDDSPFQLGIHIHGPVVRVVCPNPNDGNDPSSSVVSVVSNVCRVSSVVRSVVVVVPPVLVVLVVQQVVCVVVVNDDPVSCVSVVVVVVVCVVDVPPPPDDDDDDDDDPVVPVVVVVVVVVVVVVVVVVVPPDDDPDDDDDDDDDDD

Mean predicted aligned error: 16.79 Å

Solvent-accessible surface area (backbone atoms only — not comparable to full-atom values): 12685 Å² total; per-residue (Å²): 130,80,84,75,79,79,46,75,43,55,52,48,15,40,33,66,72,74,35,57,36,15,74,84,82,58,49,77,44,49,84,88,68,40,38,82,37,50,67,58,38,65,75,37,75,81,36,63,69,61,35,52,52,53,31,54,67,63,71,47,62,96,83,65,58,59,94,35,51,36,26,40,42,34,23,40,56,69,61,49,62,72,47,61,80,55,71,71,71,74,43,70,72,55,51,51,51,41,51,52,15,48,77,39,19,66,60,26,50,53,46,22,50,64,51,57,77,31,58,68,54,56,52,40,51,54,52,50,53,54,30,54,75,69,73,55,78,55,78,73,76,43,47,69,46,52,50,56,51,53,52,51,74,72,55,89,79,73,84,89,72,88,71,98,78,78,94,73,85,67,68,68,67,55,53,59,55,53,53,53,52,52,53,56,50,54,56,55,60,68,70,73,75,82,79,88,90,76,83,89,84,82,88,82,92,83,80,134

Radius of gyration: 28.12 Å; Cα contacts (8 Å, |Δi|>4): 172; chains: 1; bounding box: 77×79×62 Å

Sequence (208 aa):
MSKHRFTPMERWAVFSVHGSQCYLCRTPIDLQTMEVDHIIPEHLLDDPVRLAGVLEEFGLPADFQVNSYANWMPACRSCNSSKHATVFEAALIVKVQLQRGQGKAAECQMMAERAISNAALSKAINLVARAAEASETDVRLFAPLIEALAHRMRNPKNWATFTEESEEPIVGRYMEKSMGYQRQQIQKVFTFRLTPYFAPRMIKTFQF

=== Feature glossary ===
Key to the feature types in this record:

Secondary structure (8-state, DSSP). Secondary structure is the local, repeating backbone conformation. DSSP classifies it into eight states by reading the hydrogen-bond network: three helix types (H, G, I), two β types (E, B), two non-regular types (T, S), and unstructured coil (-).

Backbone torsions (φ/ψ). Backbone dihedral angles. Every residue except chain termini has a φ (preceding-C → N → Cα → C) and a ψ (N → Cα → C → next-N). They are reported in degrees following the IUPAC sign convention. Secondary structure is essentially a statement about which (φ, ψ) basin each residue occupies.

Predicted aligned error. Predicted Aligned Error (PAE) is an AlphaFold confidence matrix: entry (i, j) is the expected error in the position of residue j, in ångströms, when the prediction is superimposed on the true structure at residue i. Low PAE within a block of residues means that block is internally rigid and well-predicted; high PAE between two blocks means their relative placement is uncertain even if each block individually is confident.

B-factor. B-factor (Debye–Waller factor) reflects atomic displaceme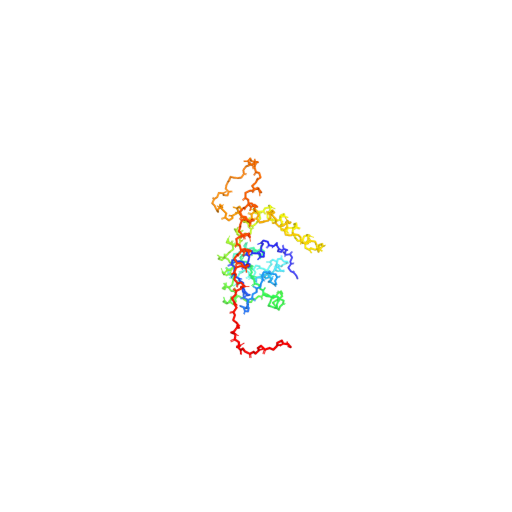nt in the crystal lattice. It is an experimental observable (units Å²), not a prediction; low values mean the atom is pinned down, high values mean it moves or is heterogeneous across the crystal.

Secondary structure (3-state, P-SEA). Three-state secondary structure (P-SEA) collapses the eight DSSP classes into helix (a), strand (b), and coil (c). P-SEA assigns these from Cα geometry alone — distances and angles — without requiring backbone oxygens, so it works on any Cα trace.

Sequence. Primary structure: the covalent order of the twenty standard amino acids along the backbone. Two proteins with the same sequence will (almost always) fold to the same structure; two with 30% identity often share a fold but not the details.

pLDDT. pLDDT is the predicted lDDT-Cα score: Al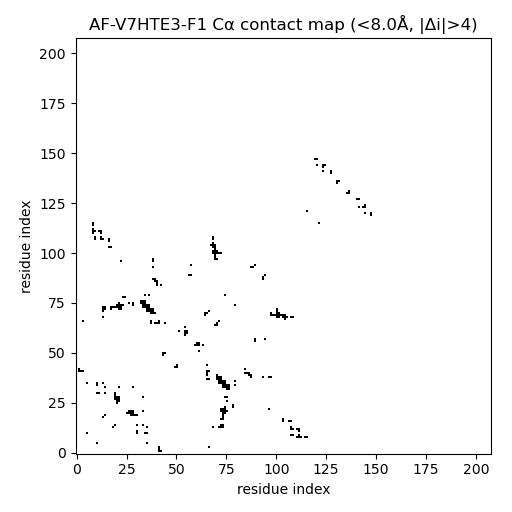phaFold's confidence that the local environment of each residue (all inter-atomic distances within 15 Å) is correctly placed. It is a per-residue number between 0 and 100, with higher meaning more reliable.

InterPro / GO / CATH / organism. Functional annotations link the protein to curated databases. InterPro entries identify conserved domains and families by matching the sequence against member-database signatures (Pfam, PROSITE, CDD, …). Gene Ontology (GO) terms describe molecular function, biological process, and cellular component in a controlled vocabulary. CATH places the structure in a hierarchical fold classification (Class/Architecture/Topology/Homologous-superfamily). The organism is the source species.

Contact-map, Ramachandran, and PAE plots. Three diagnostic plots accompany the record. The Cα contact map visualizes the tertiary structure as a 2D adjacency matrix (8 Å cutoff, sequence-local contacts suppressed). The Ramachandran plot shows the distribution of backbone (φ, ψ) torsions, with points in the α and β basins reflecting secondary structure content. The PAE plot shows AlphaFold's inter-residue confidence as a color matrix.

mmCIF coordinates. The mmCIF table is the protein's shape written out atom by atom. For each backbone N, Cα, C, and carbonyl O, it records an (x, y, z) coordinate triple in Å plus the residue type, chain letter, and residue number.

Radius of gyration, Cα contacts, bounding box. Three whole-structure scalars: the radius of gyration (RMS distance of Cα from centroid, in Å), the count of Cα–Cα contacts (pairs closer than 8 Å and separated by more than four residues in sequence — i.e. tertiary, not local, contacts), and the bounding-box dimensions. Together they distinguish compact globular folds from extended fibres or disordered chains.

Foldseek 3Di. The Foldseek 3Di string encodes local tertiary geometry as a 20-letter alphabet — one character per residue — derived from the relative positions of nearby Cα atoms. Unlike the amino-acid sequence, 3Di is a direct function of the 3D structure, so two proteins with the same fold have similar 3Di strings even at low sequence identity.

Rendered structure images. Six rendered views show the 3D structure from the faces of a cube — i.e. along ±x, ±y, ±z. Rendering representation is drawn randomly per protein from cartoon (secondary-structure ribbons), sticks (backbone bonds), or molecular surface; coloring is either N→C rainbow (blue at the N-terminus through red at the C-terminus) or one color per chain.

Nearest PDB structures. The Foldseek neighbor list gives the closest experimentally determined structures in the PDB, ranked by structural alignment. TM-score near 1 means near-identical fold; near 0.3 means only rough topology match. This is how one finds what a novel AlphaFold prediction most resembles in the solved-structure universe.

Solvent-accessible surface area. SASA measures how much of the protein is reachable by solvent. It is computed by rolling a water-sized probe over the atomic surface and summing the exposed area (Å²). Per-residue SASA distinguishes core (buried, low SASA) from surface (exposed, high SASA) residues; total SASA is a whole-molecule size measure.